Protein AF-A0A674AY59-F1 (afdb_monomer_lite)

pLDDT: mean 75.13, std 23.2, range [28.33, 98.38]

Structure (mmCIF, N/CA/C/O backbone):
data_AF-A0A674AY59-F1
#
_entry.id   AF-A0A674AY59-F1
#
loop_
_atom_site.group_PDB
_atom_site.id
_atom_site.type_symbol
_atom_site.label_atom_id
_atom_site.label_alt_id
_atom_site.label_comp_id
_atom_site.label_asym_id
_atom_site.label_entity_id
_atom_site.label_seq_id
_atom_site.pdbx_PDB_ins_code
_atom_site.Cartn_x
_atom_site.Cartn_y
_atom_site.Cartn_z
_atom_site.occupancy
_atom_site.B_iso_or_equiv
_atom_site.auth_seq_id
_atom_site.auth_comp_id
_atom_site.auth_asym_id
_atom_site.auth_atom_id
_atom_site.pdbx_PDB_model_num
ATOM 1 N N . MET A 1 1 ? 26.408 33.100 0.220 1.00 51.81 1 MET A N 1
ATOM 2 C CA . MET A 1 1 ? 25.220 32.974 -0.661 1.00 51.81 1 MET A CA 1
ATOM 3 C C . MET A 1 1 ? 24.887 34.239 -1.476 1.00 51.81 1 MET A C 1
ATOM 5 O O . MET A 1 1 ? 23.782 34.334 -1.981 1.00 51.81 1 MET A O 1
ATOM 9 N N . LYS A 1 2 ? 25.809 35.204 -1.663 1.00 46.22 2 LYS A N 1
ATOM 10 C CA . LYS A 1 2 ? 25.535 36.438 -2.441 1.00 46.22 2 LYS A CA 1
ATOM 11 C C . LYS A 1 2 ? 26.143 36.453 -3.857 1.00 46.22 2 LYS A C 1
ATOM 13 O O . LYS A 1 2 ? 25.777 37.305 -4.650 1.00 46.22 2 LYS A O 1
ATOM 18 N N . GLY A 1 3 ? 27.018 35.498 -4.193 1.00 50.03 3 GLY A N 1
ATOM 19 C CA . GLY A 1 3 ? 27.638 35.393 -5.527 1.00 50.03 3 GLY A CA 1
ATOM 20 C C . GLY A 1 3 ? 26.833 34.587 -6.555 1.00 50.03 3 GLY A C 1
ATOM 21 O O . GLY A 1 3 ? 26.949 34.830 -7.748 1.00 50.03 3 GLY A O 1
ATOM 22 N N . ALA A 1 4 ? 25.970 33.669 -6.109 1.00 55.03 4 ALA A N 1
ATOM 23 C CA . ALA A 1 4 ? 25.201 32.800 -7.008 1.00 55.03 4 ALA A CA 1
ATOM 24 C C . ALA A 1 4 ? 24.009 33.515 -7.673 1.00 55.03 4 ALA A C 1
ATOM 26 O O . ALA A 1 4 ? 23.603 33.157 -8.772 1.00 55.03 4 ALA A O 1
ATOM 27 N N . VAL A 1 5 ? 23.480 34.565 -7.035 1.00 57.16 5 VAL A N 1
ATOM 28 C CA . VAL A 1 5 ? 22.323 35.320 -7.545 1.00 57.16 5 VAL A CA 1
ATOM 29 C C . VAL A 1 5 ? 22.720 36.240 -8.709 1.00 57.16 5 VAL A C 1
ATOM 31 O O . VAL A 1 5 ? 21.940 36.418 -9.636 1.00 57.16 5 VAL A O 1
ATOM 34 N N . ALA A 1 6 ? 23.956 36.755 -8.729 1.00 56.41 6 ALA A N 1
ATOM 35 C CA . ALA A 1 6 ? 24.445 37.610 -9.815 1.00 56.41 6 ALA A CA 1
ATOM 36 C C . ALA A 1 6 ? 24.668 36.842 -11.135 1.00 56.41 6 ALA A C 1
ATOM 38 O O . ALA A 1 6 ? 24.436 37.387 -12.212 1.00 56.41 6 ALA A O 1
ATOM 39 N N . LEU A 1 7 ? 25.056 35.563 -11.058 1.00 55.91 7 LEU A N 1
ATOM 40 C CA . LEU A 1 7 ? 25.246 34.707 -12.237 1.00 55.91 7 LEU A CA 1
ATOM 41 C C . LEU A 1 7 ? 23.920 34.271 -12.877 1.00 55.91 7 LEU A C 1
ATOM 43 O O . LEU A 1 7 ? 23.856 34.116 -14.093 1.00 55.91 7 LEU A O 1
ATOM 47 N N . LEU A 1 8 ? 22.851 34.144 -12.087 1.00 57.22 8 LEU A N 1
ATOM 48 C CA . LEU A 1 8 ? 21.521 33.797 -12.599 1.00 57.22 8 LEU A CA 1
ATOM 49 C C . LEU A 1 8 ? 20.833 34.966 -13.324 1.00 57.22 8 LEU A C 1
ATOM 51 O O . LEU A 1 8 ? 20.065 34.734 -14.251 1.00 57.22 8 LEU A O 1
ATOM 55 N N . VAL A 1 9 ? 21.150 36.216 -12.966 1.00 58.28 9 VAL A N 1
ATOM 56 C CA . VAL A 1 9 ? 20.610 37.409 -13.646 1.00 58.28 9 VAL A CA 1
ATOM 57 C C . VAL A 1 9 ? 21.304 37.660 -14.992 1.00 58.28 9 VAL A C 1
ATOM 59 O O . VAL A 1 9 ? 20.650 38.061 -15.949 1.00 58.28 9 VAL A O 1
ATOM 62 N N . LEU A 1 10 ? 22.601 37.355 -15.114 1.00 56.47 10 LEU A N 1
ATOM 63 C CA . LEU A 1 10 ? 23.340 37.485 -16.380 1.00 56.47 10 LEU A CA 1
ATOM 64 C C . LEU A 1 10 ? 22.960 36.418 -17.418 1.00 56.47 10 LEU A C 1
ATOM 66 O O . LEU A 1 10 ? 22.971 36.706 -18.614 1.00 56.47 10 LEU A O 1
ATOM 70 N N . LEU A 1 11 ? 22.574 35.215 -16.980 1.00 52.75 11 LEU A N 1
ATOM 71 C CA . LEU A 1 11 ? 22.159 34.138 -17.886 1.00 52.75 11 LEU A CA 1
ATOM 72 C C . LEU A 1 11 ? 20.756 34.350 -18.479 1.00 52.75 11 LEU A C 1
ATOM 74 O O . LEU A 1 11 ? 20.465 33.824 -19.548 1.00 52.75 11 LEU A O 1
ATOM 78 N N . PHE A 1 12 ? 19.904 35.145 -17.825 1.00 48.25 12 PHE A N 1
ATOM 79 C CA . PHE A 1 12 ? 18.545 35.430 -18.299 1.00 48.25 12 PHE A CA 1
ATOM 80 C C . PHE A 1 12 ? 18.491 36.561 -19.347 1.00 48.25 12 PHE A C 1
ATOM 82 O O . PHE A 1 12 ? 17.515 36.675 -20.085 1.00 48.25 12 PHE A O 1
ATOM 89 N N . CYS A 1 13 ? 19.554 37.367 -19.469 1.00 52.78 13 CYS A N 1
ATOM 90 C CA . CYS A 1 13 ? 19.634 38.485 -20.419 1.00 52.78 13 CYS A CA 1
ATOM 91 C C . CYS A 1 13 ? 20.061 38.085 -21.845 1.00 52.78 13 CYS A C 1
ATOM 93 O O . CYS A 1 13 ? 19.970 38.910 -22.749 1.00 52.78 13 CYS A O 1
ATOM 95 N N . LEU A 1 14 ? 20.520 36.848 -22.072 1.00 51.62 14 LEU A N 1
ATOM 96 C CA . LEU A 1 14 ? 21.050 36.405 -23.375 1.00 51.62 14 LEU A CA 1
ATOM 97 C C . LEU A 1 14 ? 20.050 35.614 -24.236 1.00 51.62 14 LEU A C 1
ATOM 99 O O . LEU A 1 14 ? 20.351 35.309 -25.385 1.00 51.62 14 LEU A O 1
ATOM 103 N N . SER A 1 15 ? 18.860 35.298 -23.721 1.00 49.91 15 SER A N 1
ATOM 104 C CA . SER A 1 15 ? 17.893 34.404 -24.388 1.00 49.91 15 SER A CA 1
ATOM 105 C C . SER A 1 15 ? 16.572 35.067 -24.803 1.00 49.91 15 SER A C 1
ATOM 107 O O . SER A 1 15 ? 15.613 34.377 -25.140 1.00 49.91 15 SER A O 1
ATOM 109 N N . GLY A 1 16 ? 16.503 36.399 -24.824 1.00 47.31 16 GLY A N 1
ATOM 110 C CA . GLY A 1 16 ? 15.328 37.134 -25.292 1.00 47.31 16 GLY A CA 1
ATOM 111 C C . GLY A 1 16 ? 15.581 37.864 -26.606 1.00 47.31 16 GLY A C 1
ATOM 112 O O . GLY A 1 16 ? 16.135 38.952 -26.583 1.00 47.31 16 GLY A O 1
ATOM 113 N N . THR A 1 17 ? 15.166 37.287 -27.736 1.00 40.88 17 THR A N 1
ATOM 114 C CA . THR A 1 17 ? 14.515 37.994 -28.864 1.00 40.88 17 THR A CA 1
ATOM 115 C C . THR A 1 17 ? 14.072 36.974 -29.916 1.00 40.88 17 THR A C 1
ATOM 117 O O . THR A 1 17 ? 14.839 36.536 -30.765 1.00 40.88 17 THR A O 1
ATOM 120 N N . TRP A 1 18 ? 12.792 36.617 -29.871 1.00 37.22 18 TRP A N 1
ATOM 121 C CA . TRP A 1 18 ? 12.035 36.212 -31.052 1.00 37.22 18 TRP A CA 1
ATOM 122 C C . TRP A 1 18 ? 10.814 37.123 -31.107 1.00 37.22 18 TRP A C 1
ATOM 124 O O . TRP A 1 18 ? 9.964 37.054 -30.223 1.00 37.22 18 TRP A O 1
ATOM 134 N N . THR A 1 19 ? 10.727 37.972 -32.131 1.00 35.09 19 THR A N 1
ATOM 135 C CA . THR A 1 19 ? 9.465 38.599 -32.532 1.00 35.09 19 THR A CA 1
ATOM 136 C C . THR A 1 19 ? 9.339 38.611 -34.049 1.00 35.09 19 THR A C 1
ATOM 138 O O . THR A 1 19 ? 10.193 39.107 -34.778 1.00 35.09 19 THR A O 1
ATOM 141 N N . GLN A 1 20 ? 8.224 38.023 -34.450 1.00 38.66 20 GLN A N 1
ATOM 142 C CA . GLN A 1 20 ? 7.570 37.894 -35.741 1.00 38.66 20 GLN A CA 1
ATOM 143 C C . GLN A 1 20 ? 7.185 39.246 -36.372 1.00 38.66 20 GLN A C 1
ATOM 145 O O . GLN A 1 20 ? 6.778 40.162 -35.663 1.00 38.66 20 GLN A O 1
ATOM 150 N N . GLY A 1 21 ? 7.218 39.335 -37.706 1.00 31.17 21 GLY A N 1
ATOM 151 C CA . GLY A 1 21 ? 6.579 40.419 -38.463 1.00 31.17 21 GLY A CA 1
ATOM 152 C C . GLY A 1 21 ? 7.012 40.458 -39.929 1.00 31.17 21 GLY A C 1
ATOM 153 O O . GLY A 1 21 ? 8.121 40.879 -40.231 1.00 31.17 21 GLY A O 1
ATOM 154 N N . GLY A 1 22 ? 6.151 39.980 -40.833 1.00 34.19 22 GLY A N 1
ATOM 155 C CA . GLY A 1 22 ? 6.430 39.859 -42.265 1.00 34.19 22 GLY A CA 1
ATOM 156 C C . GLY A 1 22 ? 6.071 41.083 -43.117 1.00 34.19 22 GLY A C 1
ATOM 157 O O . GLY A 1 22 ? 5.224 41.891 -42.759 1.00 34.19 22 GLY A O 1
ATOM 158 N N . SER A 1 23 ? 6.715 41.165 -44.279 1.00 31.95 23 SER A N 1
ATOM 159 C CA . SER A 1 23 ? 6.250 41.672 -45.587 1.00 31.95 23 SER A CA 1
ATOM 160 C C . SER A 1 23 ? 7.432 41.395 -46.538 1.00 31.95 23 SER A C 1
ATOM 162 O O . SER A 1 23 ? 8.576 41.586 -46.149 1.00 31.95 23 SER A O 1
ATOM 164 N N . GLY A 1 24 ? 7.323 40.765 -47.704 1.00 37.00 24 GLY A N 1
ATOM 165 C CA . GLY A 1 24 ? 6.332 40.914 -48.755 1.00 37.00 24 GLY A CA 1
ATOM 166 C C . GLY A 1 24 ? 7.027 41.571 -49.952 1.00 37.00 24 GLY A C 1
ATOM 167 O O . GLY A 1 24 ? 6.901 42.774 -50.102 1.00 37.00 24 GLY A O 1
ATOM 168 N N . LEU A 1 25 ? 7.782 40.808 -50.756 1.00 32.06 25 LEU A N 1
ATOM 169 C CA . LEU A 1 25 ? 8.201 41.131 -52.138 1.00 32.06 25 LEU A CA 1
ATOM 170 C C . LEU A 1 25 ? 8.834 39.851 -52.732 1.00 32.06 25 LEU A C 1
ATOM 172 O O . LEU A 1 25 ? 9.864 39.399 -52.246 1.00 32.06 25 LEU A O 1
ATOM 176 N N . ARG A 1 26 ? 8.043 39.032 -53.435 1.00 35.16 26 ARG A N 1
ATOM 177 C CA . ARG A 1 26 ? 7.892 38.927 -54.904 1.00 35.16 26 ARG A CA 1
ATOM 178 C C . ARG A 1 26 ? 9.135 38.407 -55.643 1.00 35.16 26 ARG A C 1
ATOM 180 O O . ARG A 1 26 ? 10.161 39.070 -55.651 1.00 35.16 26 ARG A O 1
ATOM 187 N N . GLU A 1 27 ? 8.883 37.289 -56.343 1.00 34.06 27 GLU A N 1
ATOM 188 C CA . GLU A 1 27 ? 9.428 36.878 -57.654 1.00 34.06 27 GLU A CA 1
ATOM 189 C C . GLU A 1 27 ? 10.934 36.527 -57.707 1.00 34.06 27 GLU A C 1
ATOM 191 O O . GLU A 1 27 ? 11.786 37.331 -57.367 1.00 34.06 27 GLU A O 1
ATOM 196 N N . ASN A 1 28 ? 11.370 35.331 -58.123 1.00 37.44 28 ASN A N 1
ATOM 197 C CA . ASN A 1 28 ? 10.880 34.493 -59.221 1.00 37.44 28 ASN A CA 1
ATOM 198 C C . ASN A 1 28 ? 11.147 32.986 -59.018 1.00 37.44 28 ASN A C 1
ATOM 200 O O . ASN A 1 28 ? 12.069 32.593 -58.305 1.00 37.44 28 ASN A O 1
ATOM 204 N N . ASP A 1 29 ? 10.290 32.223 -59.704 1.00 31.69 29 ASP A N 1
ATOM 205 C CA . ASP A 1 29 ? 10.274 30.813 -60.128 1.00 31.69 29 ASP A CA 1
ATOM 206 C C . ASP A 1 29 ? 11.523 29.939 -59.877 1.00 31.69 29 ASP A C 1
ATOM 208 O O . ASP A 1 29 ? 12.653 30.338 -60.143 1.00 31.69 29 ASP A O 1
ATOM 212 N N . ILE A 1 30 ? 11.407 28.739 -59.285 1.00 37.91 30 ILE A N 1
ATOM 213 C CA . ILE A 1 30 ? 10.746 27.503 -59.780 1.00 37.91 30 ILE A CA 1
ATOM 214 C C . ILE A 1 30 ? 11.397 27.006 -61.086 1.00 37.91 30 ILE A C 1
ATOM 216 O O . ILE A 1 30 ? 11.508 27.759 -62.037 1.00 37.91 30 ILE A O 1
ATOM 220 N N . THR A 1 31 ? 11.798 25.756 -61.311 1.00 33.31 31 THR A N 1
ATOM 221 C CA . THR A 1 31 ? 11.885 24.472 -60.588 1.00 33.31 31 THR A CA 1
ATOM 222 C C . THR A 1 31 ? 12.588 23.527 -61.592 1.00 33.31 31 THR A C 1
ATOM 224 O O . THR A 1 31 ? 12.540 23.800 -62.785 1.00 33.31 31 THR A O 1
ATOM 227 N N . GLN A 1 32 ? 13.285 22.489 -61.096 1.00 35.56 32 GLN A N 1
ATOM 228 C CA . GLN A 1 32 ? 13.377 21.097 -61.621 1.00 35.56 32 GLN A CA 1
ATOM 229 C C . GLN A 1 32 ? 13.316 20.849 -63.152 1.00 35.56 32 GLN A C 1
ATOM 231 O O . GLN A 1 32 ? 12.512 21.412 -63.868 1.00 35.56 32 GLN A O 1
ATOM 236 N N . GLN A 1 33 ? 13.977 19.877 -63.776 1.00 30.14 33 GLN A N 1
ATOM 237 C CA . GLN A 1 33 ? 14.526 18.588 -63.361 1.00 30.14 33 GLN A CA 1
ATOM 238 C C . GLN A 1 33 ? 14.823 17.838 -64.665 1.00 30.14 33 GLN A C 1
ATOM 240 O O . GLN A 1 33 ? 14.026 17.897 -65.589 1.00 30.14 33 GLN A O 1
ATOM 245 N N . GLY A 1 34 ? 15.914 17.072 -64.673 1.00 31.91 34 GLY A N 1
ATOM 246 C CA . GLY A 1 34 ? 15.933 15.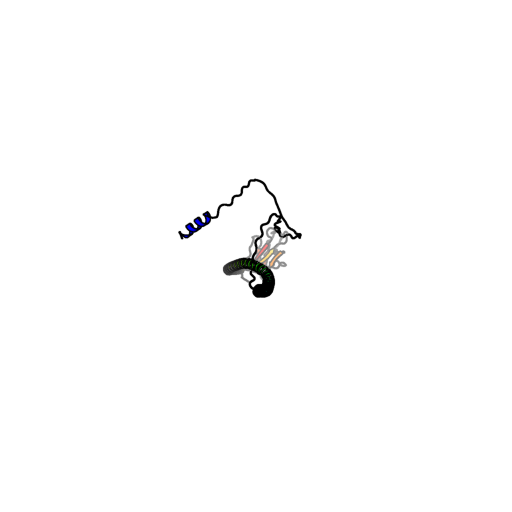702 -65.191 1.00 31.91 34 GLY A CA 1
ATOM 247 C C . GLY A 1 34 ? 15.884 15.423 -66.704 1.00 31.91 34 GLY A C 1
ATOM 248 O O . GLY A 1 34 ? 15.016 15.887 -67.424 1.00 31.91 34 GLY A O 1
ATOM 249 N N . HIS A 1 35 ? 16.725 14.442 -67.065 1.00 30.39 35 HIS A N 1
ATOM 250 C CA . HIS A 1 35 ? 16.609 13.490 -68.186 1.00 30.39 35 HIS A CA 1
ATOM 251 C C . HIS A 1 35 ? 16.965 14.039 -69.581 1.00 30.39 35 HIS A C 1
ATOM 253 O O . HIS A 1 35 ? 16.300 14.910 -70.110 1.00 30.39 35 HIS A O 1
ATOM 259 N N . SER A 1 36 ? 18.093 13.635 -70.182 1.00 38.78 36 SER A N 1
ATOM 260 C CA . SER A 1 36 ? 18.459 12.307 -70.738 1.00 38.78 36 SER A CA 1
ATOM 261 C C . SER A 1 36 ? 18.371 12.332 -72.268 1.00 38.78 36 SER A C 1
ATOM 263 O O . SER A 1 36 ? 17.509 13.002 -72.821 1.00 38.78 36 SER A O 1
ATOM 265 N N . THR A 1 37 ? 19.213 11.509 -72.908 1.00 32.44 37 THR A N 1
ATOM 266 C CA . THR A 1 37 ? 19.468 11.324 -74.355 1.00 32.44 37 THR A CA 1
ATOM 267 C C . THR A 1 37 ? 20.378 12.402 -74.956 1.00 32.44 37 THR A C 1
ATOM 269 O O . THR A 1 37 ? 20.165 13.581 -74.744 1.00 32.44 37 THR A O 1
ATOM 272 N N . GLY A 1 38 ? 21.463 12.115 -75.671 1.00 30.30 38 GLY A N 1
ATOM 273 C CA . GLY A 1 38 ? 21.999 10.880 -76.231 1.00 30.30 38 GLY A CA 1
ATOM 274 C C . GLY A 1 38 ? 22.578 11.230 -77.605 1.00 30.30 38 GLY A C 1
ATOM 275 O O . GLY A 1 38 ? 21.841 11.791 -78.403 1.00 30.30 38 GLY A O 1
ATOM 276 N N . ARG A 1 39 ? 23.849 10.861 -77.867 1.00 32.88 39 ARG A N 1
ATOM 277 C CA . ARG A 1 39 ? 24.600 11.054 -79.141 1.00 32.88 39 ARG A CA 1
ATOM 278 C C . ARG A 1 39 ? 24.775 12.541 -79.527 1.00 32.88 39 ARG A C 1
ATOM 280 O O . ARG A 1 39 ? 23.980 13.379 -79.158 1.00 32.88 39 ARG A O 1
ATOM 287 N N . GLU A 1 40 ? 25.833 13.012 -80.171 1.00 30.39 40 GLU A N 1
ATOM 288 C CA . GLU A 1 40 ? 26.726 12.467 -81.188 1.00 30.39 40 GLU A CA 1
ATOM 289 C C . GLU A 1 40 ? 27.981 13.372 -81.182 1.00 30.39 40 GLU A C 1
ATOM 291 O O . GLU A 1 40 ? 27.873 14.588 -81.082 1.00 30.39 40 GLU A O 1
ATOM 296 N N . SER A 1 41 ? 29.181 12.799 -81.100 1.00 34.19 41 SER A N 1
ATOM 297 C CA . SER A 1 41 ? 30.269 12.941 -82.079 1.00 34.19 41 SER A CA 1
ATOM 298 C C . SER A 1 41 ? 30.316 14.268 -82.854 1.00 34.19 41 SER A C 1
ATOM 300 O O . SER A 1 41 ? 29.488 14.473 -83.728 1.00 34.19 41 SER A O 1
ATOM 302 N N . THR A 1 42 ? 31.356 15.079 -82.626 1.00 32.56 42 THR A N 1
ATOM 303 C CA . THR A 1 42 ? 32.320 15.493 -83.670 1.00 32.56 42 THR A CA 1
ATOM 304 C C . THR A 1 42 ? 33.420 16.352 -83.048 1.00 32.56 42 THR A C 1
ATOM 306 O O . THR A 1 42 ? 33.174 17.446 -82.546 1.00 32.56 42 THR A O 1
ATOM 309 N N . VAL A 1 43 ? 34.642 15.822 -83.079 1.00 34.31 43 VAL A N 1
ATOM 310 C CA . VAL A 1 43 ? 35.895 16.531 -82.806 1.00 34.31 43 VAL A CA 1
ATOM 311 C C . VAL A 1 43 ? 36.193 17.419 -84.013 1.00 34.31 43 VAL A C 1
ATOM 313 O O . VAL A 1 43 ? 36.206 16.933 -85.141 1.00 34.31 43 VAL A O 1
ATOM 316 N N . SER A 1 44 ? 36.413 18.712 -83.783 1.00 37.50 44 SER A N 1
ATOM 317 C CA . SER A 1 44 ? 36.751 19.674 -84.832 1.00 37.50 44 SER A CA 1
ATOM 318 C C . SER A 1 44 ? 38.169 19.443 -85.356 1.00 37.50 44 SER A C 1
ATOM 320 O O . SER A 1 44 ? 39.160 19.758 -84.698 1.00 37.50 44 SER A O 1
ATOM 322 N N . GLU A 1 45 ? 38.234 18.899 -86.564 1.00 35.59 45 GLU A N 1
ATOM 323 C CA . GLU A 1 45 ? 39.403 18.784 -87.429 1.00 35.59 45 GLU A CA 1
ATOM 324 C C . GLU A 1 45 ? 39.685 20.150 -88.085 1.00 35.59 45 GLU A C 1
ATOM 326 O O . GLU A 1 45 ? 38.863 20.684 -88.828 1.00 35.59 45 GLU A O 1
ATOM 331 N N . VAL A 1 46 ? 40.842 20.756 -87.792 1.00 34.81 46 VAL A N 1
ATOM 332 C CA . VAL A 1 46 ? 41.323 21.952 -88.506 1.00 34.81 46 VAL A CA 1
ATOM 333 C C . VAL A 1 46 ? 42.097 21.485 -89.737 1.00 34.81 46 VAL A C 1
ATOM 335 O O . VAL A 1 46 ? 43.312 21.292 -89.700 1.00 34.81 46 VAL A O 1
ATOM 338 N N . GLN A 1 47 ? 41.367 21.304 -90.836 1.00 34.03 47 GLN A N 1
ATOM 339 C CA . GLN A 1 47 ? 41.911 21.096 -92.174 1.00 34.03 47 GLN A CA 1
ATOM 340 C C . GLN A 1 47 ? 42.324 22.457 -92.759 1.00 34.03 47 GLN A C 1
ATOM 342 O O . GLN A 1 47 ? 41.493 23.334 -92.993 1.00 34.03 47 GLN A O 1
ATOM 347 N N . ARG A 1 48 ? 43.627 22.654 -92.980 1.00 34.06 48 ARG A N 1
ATOM 348 C CA . ARG A 1 48 ? 44.196 23.845 -93.629 1.00 34.06 48 ARG A CA 1
ATOM 349 C C . ARG A 1 48 ? 44.381 23.538 -95.117 1.00 34.06 48 ARG A C 1
ATOM 351 O O . ARG A 1 48 ? 45.233 22.730 -95.476 1.00 34.06 48 ARG A O 1
ATOM 358 N N . GLU A 1 49 ? 43.584 24.167 -95.974 1.00 34.62 49 GLU A N 1
ATOM 359 C CA . GLU A 1 49 ? 43.662 24.008 -97.429 1.00 34.62 49 GLU A CA 1
ATOM 360 C C . GLU A 1 49 ? 44.748 24.920 -98.033 1.00 34.62 49 GLU A C 1
ATOM 362 O O . GLU A 1 49 ? 44.840 26.112 -97.732 1.00 34.62 49 GLU A O 1
ATOM 367 N N . ARG A 1 50 ? 45.602 24.320 -98.870 1.00 35.47 50 ARG A N 1
ATOM 368 C CA . ARG A 1 50 ? 46.638 24.948 -99.705 1.00 35.47 50 ARG A CA 1
ATOM 369 C C . ARG A 1 50 ? 46.148 25.032 -101.155 1.00 35.47 50 ARG A C 1
ATOM 371 O O . ARG A 1 50 ? 45.723 24.020 -101.701 1.00 35.47 50 ARG A O 1
ATOM 378 N N . ARG A 1 51 ? 46.437 26.148 -101.828 1.00 31.06 51 ARG A N 1
ATOM 379 C CA . ARG A 1 51 ? 46.914 26.231 -103.232 1.00 31.06 51 ARG A CA 1
ATOM 380 C C . ARG A 1 51 ? 47.470 27.648 -103.420 1.00 31.06 51 ARG A C 1
ATOM 382 O O . ARG A 1 51 ? 46.788 28.593 -103.057 1.00 31.06 51 ARG A O 1
ATOM 389 N N . GLY A 1 52 ? 48.745 27.865 -103.753 1.00 33.56 52 GLY A N 1
ATOM 390 C CA . GLY A 1 52 ? 49.492 27.423 -104.945 1.00 33.56 52 GLY A CA 1
ATOM 391 C C . GLY A 1 52 ? 49.568 28.653 -105.859 1.00 33.56 52 GLY A C 1
ATOM 392 O O . GLY A 1 52 ? 48.511 29.159 -106.204 1.00 33.56 52 GLY A O 1
ATOM 393 N N . THR A 1 53 ? 50.711 29.320 -106.032 1.00 28.33 53 THR A N 1
ATOM 394 C CA . THR A 1 53 ? 51.794 29.121 -107.035 1.00 28.33 53 THR A CA 1
ATOM 395 C C . THR A 1 53 ? 52.972 30.050 -106.626 1.00 28.33 53 THR A C 1
ATOM 397 O O . THR A 1 53 ? 52.765 30.947 -105.821 1.00 28.33 53 THR A O 1
ATOM 400 N N . GLU A 1 54 ? 54.238 29.952 -107.035 1.00 30.89 54 GLU A N 1
ATOM 401 C CA . GLU A 1 54 ? 54.911 29.344 -108.183 1.00 30.89 54 GLU A CA 1
ATOM 402 C C . GLU A 1 54 ? 56.419 29.192 -107.875 1.00 30.89 54 GLU A C 1
ATOM 404 O O . GLU A 1 54 ? 56.927 29.686 -106.870 1.00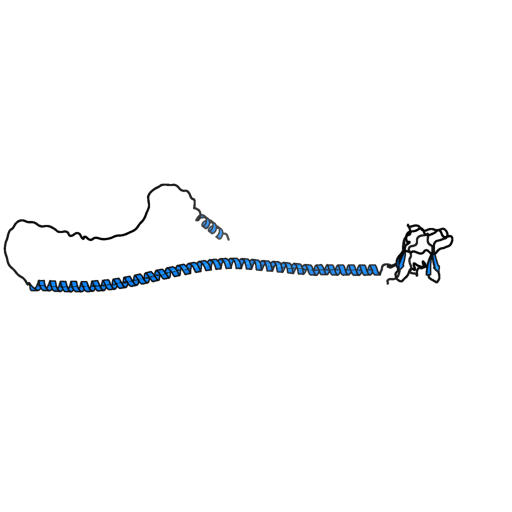 30.89 54 GLU A O 1
ATOM 409 N N . ALA A 1 55 ? 57.101 28.457 -108.746 1.00 32.53 55 ALA A N 1
ATOM 410 C CA . ALA A 1 55 ? 58.419 27.850 -108.611 1.00 32.53 55 ALA A CA 1
ATOM 411 C C . ALA A 1 55 ? 59.621 28.792 -108.399 1.00 32.53 55 ALA A C 1
ATOM 413 O O . ALA A 1 55 ? 59.656 29.909 -108.900 1.00 32.53 55 ALA A O 1
ATOM 414 N N . THR A 1 56 ? 60.695 28.241 -107.818 1.00 33.34 56 THR A N 1
ATOM 415 C CA . THR A 1 56 ? 62.034 28.222 -108.441 1.00 33.34 56 THR A CA 1
ATOM 416 C C . THR A 1 56 ? 62.830 27.041 -107.874 1.00 33.34 56 THR A C 1
ATOM 418 O O . THR A 1 56 ? 62.947 26.861 -106.665 1.00 33.34 56 THR A O 1
ATOM 421 N N . VAL A 1 57 ? 63.307 26.205 -108.793 1.00 41.66 57 VAL A N 1
ATOM 422 C CA . VAL A 1 57 ? 64.153 25.020 -108.615 1.00 41.66 57 VAL A CA 1
ATOM 423 C C . VAL A 1 57 ? 65.606 25.443 -108.420 1.00 41.66 57 VAL A C 1
ATOM 425 O O . VAL A 1 57 ? 66.078 26.233 -109.227 1.00 41.66 57 VAL A O 1
ATOM 428 N N . THR A 1 58 ? 66.320 24.819 -107.476 1.00 37.16 58 THR A N 1
ATOM 429 C CA . THR A 1 58 ? 67.731 24.406 -107.635 1.00 37.16 58 THR A CA 1
ATOM 430 C C . THR A 1 58 ? 68.063 23.256 -106.672 1.00 37.16 58 THR A C 1
ATOM 432 O O . THR A 1 58 ? 68.056 23.438 -105.459 1.00 37.16 58 THR A O 1
ATOM 435 N N . THR A 1 59 ? 68.270 22.076 -107.260 1.00 34.66 59 THR A N 1
ATOM 436 C CA . THR A 1 59 ? 69.395 21.132 -107.085 1.00 34.66 59 THR A CA 1
ATOM 437 C C . THR A 1 59 ? 70.172 21.151 -105.757 1.00 34.66 59 THR A C 1
ATOM 439 O O . THR A 1 59 ? 70.767 22.171 -105.433 1.00 34.66 59 THR A O 1
ATOM 442 N N . ASP A 1 60 ? 70.264 20.015 -105.047 1.00 35.03 60 ASP A N 1
ATOM 443 C CA . ASP A 1 60 ? 71.471 19.153 -105.021 1.00 35.03 60 ASP A CA 1
ATOM 444 C C . ASP A 1 60 ? 71.327 17.973 -104.027 1.00 35.03 60 ASP A C 1
ATOM 446 O O . ASP A 1 60 ? 70.661 18.072 -102.996 1.00 35.03 60 ASP A O 1
ATOM 450 N N . GLU A 1 61 ? 71.928 16.836 -104.372 1.00 42.94 61 GLU A N 1
ATOM 451 C CA . GLU A 1 61 ? 71.874 15.544 -103.679 1.00 42.94 61 GLU A CA 1
ATOM 452 C C . GLU A 1 61 ? 72.670 15.515 -102.357 1.00 42.94 61 GLU A C 1
ATOM 454 O O . GLU A 1 61 ? 73.793 16.016 -102.280 1.00 42.94 61 GLU A O 1
ATOM 459 N N . ARG A 1 62 ? 72.146 14.806 -101.339 1.00 40.84 62 ARG A N 1
ATOM 460 C CA . ARG A 1 62 ? 72.940 13.983 -100.396 1.00 40.84 62 ARG A CA 1
ATOM 461 C C . ARG A 1 62 ? 72.037 13.128 -99.496 1.00 40.84 62 ARG A C 1
ATOM 463 O O . ARG A 1 62 ? 71.307 13.649 -98.661 1.00 40.84 62 ARG A O 1
ATOM 470 N N . THR A 1 63 ? 72.134 11.809 -99.633 1.00 47.03 63 THR A N 1
ATOM 471 C CA . THR A 1 63 ? 71.575 10.789 -98.729 1.00 47.03 63 THR A CA 1
ATOM 472 C C . THR A 1 63 ? 72.473 10.549 -97.508 1.00 47.03 63 THR A C 1
ATOM 474 O O . THR A 1 63 ? 73.646 10.210 -97.692 1.00 47.03 63 THR A O 1
ATOM 477 N N . PRO A 1 64 ? 71.910 10.588 -96.286 1.00 45.88 64 PRO A N 1
ATOM 478 C CA . PRO A 1 64 ? 72.333 9.754 -95.164 1.00 45.88 64 PRO A CA 1
ATOM 479 C C . PRO A 1 64 ? 71.202 8.787 -94.734 1.00 45.88 64 PRO A C 1
ATOM 481 O O . PRO A 1 64 ? 70.103 9.208 -94.390 1.00 45.88 64 PRO A O 1
ATOM 484 N N . THR A 1 65 ? 71.509 7.487 -94.810 1.00 56.66 65 THR A N 1
ATOM 485 C CA . THR A 1 65 ? 70.947 6.340 -94.056 1.00 56.66 65 THR A CA 1
ATOM 486 C C . THR A 1 65 ? 69.420 6.118 -93.958 1.00 56.66 65 THR A C 1
ATOM 488 O O . THR A 1 65 ? 68.768 6.418 -92.965 1.00 56.66 65 THR A O 1
ATOM 491 N N . GLU A 1 66 ? 68.881 5.353 -94.916 1.00 54.84 66 GLU A N 1
ATOM 492 C CA . GLU A 1 66 ? 67.569 4.662 -94.866 1.00 54.84 66 GLU A CA 1
ATOM 493 C C . GLU A 1 66 ? 67.420 3.692 -93.662 1.00 54.84 66 GLU A C 1
ATOM 495 O O . GLU A 1 66 ? 66.312 3.390 -93.220 1.00 54.84 66 GLU A O 1
ATOM 500 N N . HIS A 1 67 ? 68.543 3.238 -93.090 1.00 59.91 67 HIS A N 1
ATOM 501 C CA . HIS A 1 67 ? 68.605 2.314 -91.951 1.00 59.91 67 HIS A CA 1
ATOM 502 C C . HIS A 1 67 ? 68.224 2.958 -90.598 1.00 59.91 67 HIS A C 1
ATOM 504 O O . HIS A 1 67 ? 67.662 2.282 -89.733 1.00 59.91 67 HIS A O 1
ATOM 510 N N . ASP A 1 68 ? 68.474 4.257 -90.410 1.00 65.25 68 ASP A N 1
ATOM 511 C CA . ASP A 1 68 ? 68.270 4.921 -89.112 1.00 65.25 68 ASP A CA 1
ATOM 512 C C . ASP A 1 68 ? 66.783 5.256 -88.879 1.00 65.25 68 ASP A C 1
ATOM 514 O O . ASP A 1 68 ? 66.234 4.966 -87.818 1.00 65.25 68 ASP A O 1
ATOM 518 N N . LEU A 1 69 ? 66.066 5.702 -89.918 1.00 76.00 69 LEU A N 1
ATOM 519 C CA . LEU A 1 69 ? 64.627 6.006 -89.841 1.00 76.00 69 LEU A CA 1
ATOM 520 C C . LEU A 1 69 ? 63.749 4.765 -89.595 1.00 76.00 69 LEU A C 1
ATOM 522 O O . LEU A 1 69 ? 62.735 4.840 -88.898 1.00 76.00 69 LEU A O 1
ATOM 526 N N . LEU A 1 70 ? 64.114 3.611 -90.167 1.00 77.56 70 LEU A N 1
ATOM 527 C CA . LEU A 1 70 ? 63.371 2.360 -89.965 1.00 77.56 70 LEU A CA 1
ATOM 528 C C . LEU A 1 70 ? 63.528 1.833 -88.528 1.00 77.56 70 LEU A C 1
ATOM 530 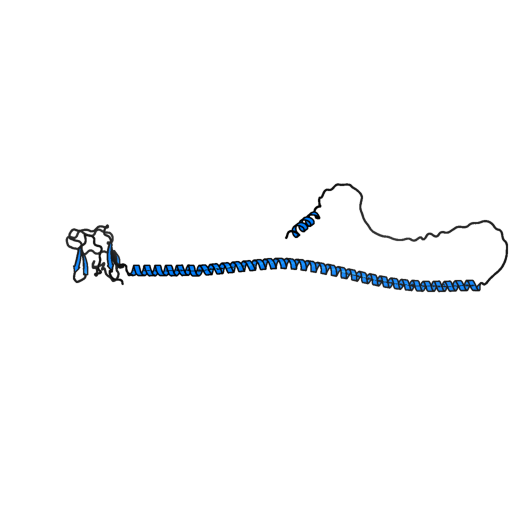O O . LEU A 1 70 ? 62.599 1.225 -87.986 1.00 77.56 70 LEU A O 1
ATOM 534 N N . THR A 1 71 ? 64.687 2.086 -87.916 1.00 84.00 71 THR A N 1
ATOM 535 C CA . THR A 1 71 ? 64.997 1.709 -86.533 1.00 84.00 71 THR A CA 1
ATOM 536 C C . THR A 1 71 ? 64.178 2.552 -85.551 1.00 84.00 71 THR A C 1
ATOM 538 O O . THR A 1 71 ? 63.461 1.982 -84.726 1.00 84.00 71 THR A O 1
ATOM 541 N N . ASP A 1 72 ? 64.133 3.874 -85.736 1.00 85.06 72 ASP A N 1
ATOM 542 C CA . ASP A 1 72 ? 63.348 4.793 -84.896 1.00 85.06 72 ASP A CA 1
ATOM 543 C C . ASP A 1 72 ? 61.840 4.479 -84.914 1.00 85.06 72 ASP A C 1
ATOM 545 O O . ASP A 1 72 ? 61.168 4.467 -83.881 1.00 85.06 72 ASP A O 1
ATOM 549 N N . VAL A 1 73 ? 61.278 4.160 -86.087 1.00 87.38 73 VAL A N 1
ATOM 550 C CA . VAL A 1 73 ? 59.855 3.788 -86.222 1.00 87.38 73 VAL A CA 1
ATOM 551 C C . VAL A 1 73 ? 59.544 2.466 -85.513 1.00 87.38 73 VAL A C 1
ATOM 553 O O . VAL A 1 73 ? 58.426 2.260 -85.025 1.00 87.38 73 VAL A O 1
ATOM 556 N N . LYS A 1 74 ? 60.512 1.549 -85.447 1.00 87.81 74 LYS A N 1
ATOM 557 C CA . LYS A 1 74 ? 60.367 0.284 -84.725 1.00 87.81 74 LYS A CA 1
ATOM 558 C C . LYS A 1 74 ? 60.426 0.502 -83.212 1.00 87.81 74 LYS A C 1
ATOM 560 O O . LYS A 1 74 ? 59.572 -0.029 -82.508 1.00 87.81 74 LYS A O 1
ATOM 565 N N . GLU A 1 75 ? 61.339 1.338 -82.726 1.00 88.50 75 GLU A N 1
ATOM 566 C CA . GLU A 1 75 ? 61.415 1.710 -81.306 1.00 88.50 75 GLU A CA 1
ATOM 567 C C . GLU A 1 75 ? 60.172 2.477 -80.838 1.00 88.50 75 GLU A C 1
ATOM 569 O O . GLU A 1 75 ? 59.610 2.174 -79.784 1.00 88.50 75 GLU A O 1
ATOM 574 N N . LEU A 1 76 ? 59.669 3.414 -81.650 1.00 91.44 76 LEU A N 1
ATOM 575 C CA . LEU A 1 76 ? 58.404 4.106 -81.392 1.00 91.44 76 LEU A CA 1
ATOM 576 C C . LEU A 1 76 ? 57.230 3.130 -81.314 1.00 91.44 76 LEU A C 1
ATOM 578 O O . LEU A 1 76 ? 56.388 3.254 -80.427 1.00 91.44 76 LEU A O 1
ATOM 582 N N . ARG A 1 77 ? 57.177 2.133 -82.202 1.00 93.25 77 ARG A N 1
ATOM 583 C CA . ARG A 1 77 ? 56.146 1.088 -82.170 1.00 93.25 77 ARG A CA 1
ATOM 584 C C . ARG A 1 77 ? 56.215 0.263 -80.889 1.00 93.25 77 ARG A C 1
ATOM 586 O O . ARG A 1 77 ? 55.171 0.029 -80.285 1.00 93.25 77 ARG A O 1
ATOM 593 N N . ASP A 1 78 ? 57.408 -0.137 -80.461 1.00 93.75 78 ASP A N 1
ATOM 594 C CA . ASP A 1 78 ? 57.601 -0.898 -79.223 1.00 93.75 78 ASP A CA 1
ATOM 595 C C . ASP A 1 78 ? 57.246 -0.061 -77.985 1.00 93.75 78 ASP A C 1
ATOM 597 O O . ASP A 1 78 ? 56.601 -0.562 -77.061 1.00 93.75 78 ASP A O 1
ATOM 601 N N . MET A 1 79 ? 57.575 1.235 -77.975 1.00 94.94 79 MET A N 1
ATOM 602 C CA . MET A 1 79 ? 57.148 2.159 -76.919 1.00 94.94 79 MET A CA 1
ATOM 603 C C . MET A 1 79 ? 55.631 2.354 -76.896 1.00 94.94 79 MET A C 1
ATOM 605 O O . MET A 1 79 ? 55.036 2.310 -75.821 1.00 94.94 79 MET A O 1
ATOM 609 N N . VAL A 1 80 ? 54.990 2.525 -78.056 1.00 95.31 80 VAL A N 1
ATOM 610 C CA . VAL A 1 80 ? 53.524 2.615 -78.169 1.00 95.31 80 VAL A CA 1
ATOM 611 C C . VAL A 1 80 ? 52.873 1.315 -77.704 1.00 95.31 80 VAL A C 1
ATOM 613 O O . VAL A 1 80 ? 51.888 1.359 -76.969 1.00 95.31 80 VAL A O 1
ATOM 616 N N . TYR A 1 81 ? 53.443 0.160 -78.054 1.00 94.44 81 TYR A N 1
ATOM 617 C CA . TYR A 1 81 ? 52.977 -1.138 -77.575 1.00 94.44 81 TYR A CA 1
ATOM 618 C C . TYR A 1 81 ? 53.100 -1.243 -76.050 1.00 94.44 81 TYR A C 1
ATOM 620 O O . TYR A 1 81 ? 52.126 -1.570 -75.372 1.00 94.44 81 TYR A O 1
ATOM 628 N N . LYS A 1 82 ? 54.258 -0.880 -75.483 1.00 95.50 82 LYS A N 1
ATOM 629 C CA . LYS A 1 82 ? 54.486 -0.877 -74.031 1.00 95.50 82 LYS A CA 1
ATOM 630 C C . LYS A 1 82 ? 53.540 0.086 -73.309 1.00 95.50 82 LYS A C 1
ATOM 632 O O . LYS A 1 82 ? 52.948 -0.287 -72.298 1.00 95.50 82 LYS A O 1
ATOM 637 N N . LEU A 1 83 ? 53.336 1.289 -73.842 1.00 96.50 83 LEU A N 1
ATOM 638 C CA . LEU A 1 83 ? 52.368 2.249 -73.312 1.00 96.50 83 LEU A CA 1
ATOM 639 C C . LEU A 1 83 ? 50.946 1.680 -73.363 1.00 96.50 83 LEU A C 1
ATOM 641 O O . LEU A 1 83 ? 50.236 1.751 -72.365 1.00 96.50 83 LEU A O 1
ATOM 645 N N . GLY A 1 84 ? 50.565 1.036 -74.469 1.00 95.94 84 GLY A N 1
ATOM 646 C CA . GLY A 1 84 ? 49.290 0.336 -74.610 1.00 95.94 84 GLY A CA 1
ATOM 647 C C . GLY A 1 84 ? 49.091 -0.743 -73.543 1.00 95.94 84 GLY A C 1
ATOM 648 O O . GLY A 1 84 ? 48.045 -0.773 -72.896 1.00 95.94 84 GLY A O 1
ATOM 649 N N . THR A 1 85 ? 50.109 -1.573 -73.284 1.00 95.94 85 THR A N 1
ATOM 650 C CA . THR A 1 85 ? 50.044 -2.588 -72.215 1.00 95.94 85 THR A CA 1
ATOM 651 C C . THR A 1 85 ? 49.888 -1.966 -70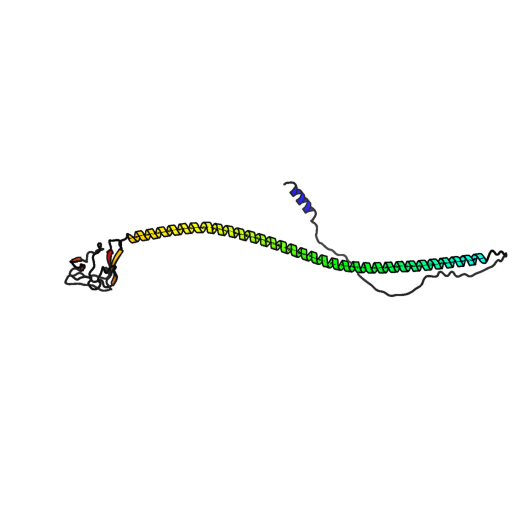.825 1.00 95.94 85 THR A C 1
ATOM 653 O O . THR A 1 85 ? 49.043 -2.417 -70.053 1.00 95.94 85 THR A O 1
ATOM 656 N N . MET A 1 86 ? 50.621 -0.887 -70.522 1.00 96.12 86 MET A N 1
ATOM 657 C CA . MET A 1 86 ? 50.504 -0.180 -69.241 1.00 96.12 86 MET A CA 1
ATOM 658 C C . MET A 1 86 ? 49.131 0.475 -69.065 1.00 96.12 86 MET A C 1
ATOM 660 O O . MET A 1 86 ? 48.560 0.403 -67.981 1.00 96.12 86 MET A O 1
ATOM 664 N N . VAL A 1 87 ? 48.571 1.077 -70.118 1.00 96.50 87 VAL A N 1
ATOM 665 C CA . VAL A 1 87 ? 47.231 1.686 -70.082 1.00 96.50 87 VAL A CA 1
ATOM 666 C C . VAL A 1 87 ? 46.159 0.630 -69.804 1.00 96.50 87 VAL A C 1
ATOM 668 O O . VAL A 1 87 ? 45.248 0.876 -69.014 1.00 96.50 87 VAL A O 1
ATOM 671 N N . VAL A 1 88 ? 46.272 -0.562 -70.399 1.00 96.19 88 VAL A N 1
ATOM 672 C CA . VAL A 1 88 ? 45.356 -1.677 -70.111 1.00 96.19 88 VAL A CA 1
ATOM 673 C C . VAL A 1 88 ? 45.491 -2.137 -68.655 1.00 96.19 88 VAL A C 1
ATOM 675 O O . VAL A 1 88 ? 44.477 -2.289 -67.978 1.00 96.19 88 VAL A O 1
ATOM 678 N N . GLU A 1 89 ? 46.715 -2.292 -68.140 1.00 96.31 89 GLU A N 1
ATOM 679 C CA . GLU A 1 89 ? 46.944 -2.678 -66.739 1.00 96.31 89 GLU A CA 1
ATOM 680 C C . GLU A 1 89 ? 46.399 -1.629 -65.753 1.00 96.31 89 GLU A C 1
ATOM 682 O O . GLU A 1 89 ? 45.764 -1.971 -64.753 1.00 96.31 89 GLU A O 1
ATOM 687 N N . GLN A 1 90 ? 46.601 -0.340 -66.039 1.00 96.50 90 GLN A N 1
ATOM 688 C CA . GLN A 1 90 ? 46.047 0.755 -65.241 1.00 96.50 90 GLN A CA 1
ATOM 689 C C . GLN A 1 90 ? 44.520 0.754 -65.260 1.00 96.50 90 GLN A C 1
ATOM 691 O O . GLN A 1 90 ? 43.902 0.931 -64.211 1.00 96.50 90 GLN A O 1
ATOM 696 N N . ARG A 1 91 ? 43.906 0.516 -66.424 1.00 96.56 91 ARG A N 1
ATOM 697 C CA . ARG A 1 91 ? 42.449 0.422 -66.555 1.00 96.56 91 ARG A CA 1
ATOM 698 C C . ARG A 1 91 ? 41.883 -0.737 -65.739 1.00 96.56 91 ARG A C 1
ATOM 700 O O . ARG A 1 91 ? 40.835 -0.579 -65.122 1.00 96.56 91 ARG A O 1
ATOM 707 N N . GLU A 1 92 ? 42.580 -1.869 -65.693 1.00 97.12 92 GLU A N 1
ATOM 708 C CA . GLU A 1 92 ? 42.156 -3.013 -64.885 1.00 97.12 92 GLU A CA 1
ATOM 709 C C . GLU A 1 92 ? 42.284 -2.732 -63.381 1.00 97.12 92 GLU A C 1
ATOM 711 O O . GLU A 1 92 ? 41.364 -3.017 -62.614 1.00 97.12 92 GLU A O 1
ATOM 716 N N . LYS A 1 93 ? 43.377 -2.088 -62.947 1.00 97.31 93 LYS A N 1
ATOM 717 C CA . LYS A 1 93 ? 43.515 -1.618 -61.557 1.00 97.31 93 LYS A CA 1
ATOM 718 C C . LYS A 1 93 ? 42.404 -0.636 -61.187 1.00 97.31 93 LYS A C 1
ATOM 720 O O . LYS A 1 93 ? 41.825 -0.779 -60.113 1.00 97.31 93 LYS A O 1
ATOM 725 N N . LEU A 1 94 ? 42.082 0.306 -62.077 1.00 97.12 94 LEU A N 1
ATOM 726 C CA . LEU A 1 94 ? 41.001 1.269 -61.871 1.00 97.12 94 LEU A CA 1
ATOM 727 C C . LEU A 1 94 ? 39.652 0.554 -61.719 1.00 97.12 94 LEU A C 1
ATOM 729 O O . LEU A 1 94 ? 38.959 0.771 -60.728 1.00 97.12 94 LEU A O 1
ATOM 733 N N . ARG A 1 95 ? 39.337 -0.385 -62.619 1.00 97.25 95 ARG A N 1
ATOM 734 C CA . ARG A 1 95 ? 38.113 -1.194 -62.554 1.00 97.25 95 ARG A CA 1
ATOM 735 C C . ARG A 1 95 ? 38.008 -1.991 -61.251 1.00 97.25 95 ARG A C 1
ATOM 737 O O . ARG A 1 95 ? 36.936 -2.069 -60.656 1.00 97.25 95 ARG A O 1
ATOM 744 N N . ASN A 1 96 ? 39.114 -2.572 -60.787 1.00 97.69 96 ASN A N 1
ATOM 745 C CA . ASN A 1 96 ? 39.158 -3.275 -59.505 1.00 97.69 96 ASN A CA 1
ATOM 746 C C . ASN A 1 96 ? 38.877 -2.313 -58.338 1.00 97.69 96 ASN A C 1
ATOM 748 O O . ASN A 1 96 ? 38.057 -2.614 -57.471 1.00 97.69 96 ASN A O 1
ATOM 752 N N . THR A 1 97 ? 39.501 -1.130 -58.332 1.00 97.75 97 THR A N 1
ATOM 753 C CA . THR A 1 97 ? 39.235 -0.129 -57.291 1.00 97.75 97 THR A CA 1
ATOM 754 C C . THR A 1 97 ? 37.796 0.376 -57.317 1.00 97.75 97 THR A C 1
ATOM 756 O O . THR A 1 97 ? 37.200 0.474 -56.253 1.00 97.75 97 THR A O 1
ATOM 759 N N . GLU A 1 98 ? 37.204 0.608 -58.490 1.00 97.31 98 GLU A N 1
ATOM 760 C CA . GLU A 1 98 ? 35.797 1.005 -58.634 1.00 97.31 98 GLU A CA 1
ATOM 761 C C . GLU A 1 98 ? 34.851 -0.062 -58.071 1.00 97.31 98 GLU A C 1
ATOM 763 O O . GLU A 1 98 ? 33.957 0.259 -57.293 1.00 97.31 98 GLU A O 1
ATOM 768 N N . ALA A 1 99 ? 35.086 -1.342 -58.381 1.00 97.50 99 ALA A N 1
ATOM 769 C CA . ALA A 1 99 ? 34.284 -2.440 -57.844 1.00 97.50 99 ALA A CA 1
ATOM 770 C C . ALA A 1 99 ? 34.393 -2.549 -56.313 1.00 97.50 99 ALA A C 1
ATOM 772 O O . ALA A 1 99 ? 33.398 -2.781 -55.628 1.00 97.50 99 ALA A O 1
ATOM 773 N N . ARG A 1 100 ? 35.598 -2.350 -55.759 1.00 97.81 100 ARG A N 1
ATOM 774 C CA . ARG A 1 100 ? 35.813 -2.323 -54.304 1.00 97.81 100 ARG A CA 1
ATOM 775 C C . ARG A 1 100 ? 35.153 -1.115 -53.643 1.00 97.81 100 ARG A C 1
ATOM 777 O O . ARG A 1 100 ? 34.640 -1.261 -52.538 1.00 97.81 100 ARG A O 1
ATOM 784 N N . VAL A 1 101 ? 35.167 0.046 -54.301 1.00 98.12 101 VAL A N 1
ATOM 785 C CA . VAL A 1 101 ? 34.484 1.255 -53.824 1.00 98.12 101 VAL A CA 1
ATOM 786 C C . VAL A 1 101 ? 32.979 1.017 -53.797 1.00 98.12 101 VAL A C 1
ATOM 788 O O . VAL A 1 101 ? 32.395 1.169 -52.731 1.00 98.12 101 VAL A O 1
ATOM 791 N N . ALA A 1 102 ? 32.383 0.519 -54.883 1.00 97.56 102 ALA A N 1
ATOM 792 C CA . ALA A 1 102 ? 30.954 0.204 -54.935 1.00 97.56 102 ALA A CA 1
ATOM 793 C C . ALA A 1 102 ? 30.532 -0.784 -53.829 1.00 97.56 102 ALA A C 1
ATOM 795 O O . ALA A 1 102 ? 29.593 -0.522 -53.086 1.00 97.56 102 ALA A O 1
ATOM 796 N N . ALA A 1 103 ? 31.289 -1.871 -53.631 1.00 97.81 103 ALA A N 1
ATOM 797 C CA . ALA A 1 103 ? 31.011 -2.822 -52.551 1.00 97.81 103 ALA A CA 1
ATOM 798 C C . ALA A 1 103 ? 31.115 -2.185 -51.150 1.00 97.81 103 ALA A C 1
ATOM 800 O O . ALA A 1 103 ? 30.349 -2.527 -50.251 1.00 97.81 103 ALA A O 1
ATOM 801 N N . SER A 1 104 ? 32.061 -1.260 -50.946 1.00 97.12 104 SER A N 1
ATOM 802 C CA . SER A 1 104 ? 32.183 -0.530 -49.678 1.00 97.12 104 SER A CA 1
ATOM 803 C C . SER A 1 104 ? 31.070 0.501 -49.477 1.00 97.12 104 SER A C 1
ATOM 805 O O . SER A 1 104 ? 30.637 0.713 -48.348 1.00 97.12 104 SER A O 1
ATOM 807 N N . GLU A 1 105 ? 30.582 1.120 -50.554 1.00 98.00 105 GLU A N 1
ATOM 808 C CA . GLU A 1 105 ? 29.446 2.041 -50.516 1.00 98.00 105 GLU A CA 1
ATOM 809 C C . GLU A 1 105 ? 28.167 1.304 -50.112 1.00 98.00 105 GLU A C 1
ATOM 811 O O . GLU A 1 105 ? 27.464 1.784 -49.221 1.00 98.00 105 GLU A O 1
ATOM 816 N N . ASP A 1 106 ? 27.925 0.113 -50.669 1.00 97.56 106 ASP A N 1
ATOM 817 C CA . ASP A 1 106 ? 26.805 -0.751 -50.279 1.00 97.56 106 ASP A CA 1
ATOM 818 C C . ASP A 1 106 ? 26.880 -1.121 -48.787 1.00 97.56 106 ASP A C 1
ATOM 820 O O . ASP A 1 106 ? 25.922 -0.904 -48.043 1.00 97.56 106 ASP A O 1
ATOM 824 N N . GLN A 1 107 ? 28.049 -1.560 -48.300 1.00 98.06 107 GLN A N 1
ATOM 825 C CA . GLN A 1 107 ? 28.255 -1.852 -46.872 1.00 98.06 107 GLN A CA 1
ATOM 826 C C . GLN A 1 107 ? 28.011 -0.631 -45.972 1.00 98.06 107 GLN A C 1
ATOM 828 O O . GLN A 1 107 ? 27.442 -0.755 -44.887 1.00 98.06 107 GLN A O 1
ATOM 833 N N . VAL A 1 108 ? 28.431 0.564 -46.399 1.00 97.94 108 VAL A N 1
ATOM 834 C CA . VAL A 1 108 ? 28.184 1.807 -45.653 1.00 97.94 108 VAL A CA 1
ATOM 835 C C . VAL A 1 108 ? 26.693 2.147 -45.626 1.00 97.94 108 VAL A C 1
ATOM 837 O O . VAL A 1 108 ? 26.218 2.675 -44.619 1.00 97.94 108 VAL A O 1
ATOM 840 N N . MET A 1 109 ? 25.942 1.863 -46.692 1.00 96.88 109 MET A N 1
ATOM 841 C CA . MET A 1 109 ? 24.493 2.069 -46.701 1.00 96.88 109 MET A CA 1
ATOM 842 C C . MET A 1 109 ? 23.778 1.103 -45.755 1.00 96.88 109 MET A C 1
ATOM 844 O O . MET A 1 109 ? 22.949 1.565 -44.968 1.00 96.88 109 MET A O 1
ATOM 848 N N . ASP A 1 110 ? 24.152 -0.176 -45.748 1.00 97.38 110 ASP A N 1
ATOM 849 C CA . ASP A 1 110 ? 23.603 -1.167 -44.813 1.00 97.38 110 ASP A CA 1
ATOM 850 C C . ASP A 1 110 ? 23.875 -0.766 -43.355 1.00 97.38 110 ASP A C 1
ATOM 852 O O . ASP A 1 110 ? 22.946 -0.637 -42.553 1.00 97.38 110 ASP A O 1
ATOM 856 N N . LEU A 1 111 ? 25.129 -0.426 -43.030 1.00 97.94 111 LEU A N 1
ATOM 857 C CA . LEU A 1 111 ? 25.507 0.043 -41.692 1.00 97.94 111 LEU A CA 1
ATOM 858 C C . LEU A 1 111 ? 24.770 1.326 -41.285 1.00 97.94 111 LEU A C 1
ATOM 860 O O . LEU A 1 111 ? 24.423 1.499 -40.117 1.00 97.94 111 LEU A O 1
ATOM 864 N N . ARG A 1 112 ? 24.492 2.239 -42.224 1.00 97.88 112 ARG A N 1
ATOM 865 C CA . ARG A 1 112 ? 23.691 3.445 -41.944 1.00 97.88 112 ARG A CA 1
ATOM 866 C C . ARG A 1 112 ? 22.244 3.107 -41.607 1.00 97.88 112 ARG A C 1
ATOM 868 O O . ARG A 1 112 ? 21.650 3.795 -40.775 1.00 97.88 112 ARG A O 1
ATOM 875 N N . VAL A 1 113 ? 21.661 2.100 -42.255 1.00 97.88 113 VAL A N 1
ATOM 876 C CA . VAL A 1 113 ? 20.302 1.641 -41.942 1.00 97.88 113 VAL A CA 1
ATOM 877 C C . VAL A 1 113 ? 20.272 1.017 -40.548 1.00 97.88 113 VAL A C 1
ATOM 879 O O . VAL A 1 113 ? 19.440 1.417 -39.734 1.00 97.88 113 VAL A O 1
ATOM 882 N N . GLU A 1 114 ? 21.216 0.131 -40.228 1.00 97.12 114 GLU A N 1
ATOM 883 C CA . GLU A 1 114 ? 21.336 -0.458 -38.887 1.00 97.12 114 GLU A CA 1
ATOM 884 C C . GLU A 1 114 ? 21.564 0.609 -37.808 1.00 97.12 114 GLU A C 1
ATOM 886 O O . GLU A 1 114 ? 20.920 0.594 -36.755 1.00 97.12 114 GLU A O 1
ATOM 891 N N . GLN A 1 115 ? 22.416 1.600 -38.080 1.00 97.50 115 GLN A N 1
ATOM 892 C CA . GLN A 1 115 ? 22.639 2.718 -37.168 1.00 97.50 115 GLN A CA 1
ATOM 893 C C . GLN A 1 115 ? 21.347 3.509 -36.921 1.00 97.50 115 GLN A C 1
ATOM 895 O O . GLN A 1 115 ? 21.051 3.867 -35.785 1.00 97.50 115 GLN A O 1
ATOM 900 N N . ARG A 1 116 ? 20.532 3.756 -37.953 1.00 97.50 116 ARG A N 1
ATOM 901 C CA . ARG A 1 116 ? 19.232 4.421 -37.771 1.00 97.50 116 ARG A CA 1
ATOM 902 C C . ARG A 1 116 ? 18.293 3.599 -36.893 1.00 97.50 116 ARG A C 1
ATOM 904 O O . ARG A 1 116 ? 17.703 4.159 -35.972 1.00 97.50 116 ARG A O 1
ATOM 911 N N . ILE A 1 117 ? 18.189 2.295 -37.135 1.00 97.81 117 ILE A N 1
ATOM 912 C CA . ILE A 1 117 ? 17.329 1.406 -36.340 1.00 97.81 117 ILE A CA 1
ATOM 913 C C . ILE A 1 117 ? 17.772 1.415 -34.872 1.00 97.81 117 ILE A C 1
ATOM 915 O O . ILE A 1 117 ? 16.970 1.705 -33.987 1.00 97.81 117 ILE A O 1
ATOM 919 N N . THR A 1 118 ? 19.063 1.205 -34.614 1.00 96.06 118 THR A N 1
ATOM 920 C CA . THR A 1 118 ? 19.609 1.203 -33.247 1.00 96.06 118 THR A CA 1
ATOM 921 C C . THR A 1 118 ? 19.423 2.548 -32.542 1.00 96.06 118 THR A C 1
ATOM 923 O O . THR A 1 118 ? 19.061 2.576 -31.367 1.00 96.06 118 THR A O 1
ATOM 926 N N . THR A 1 119 ? 19.578 3.682 -33.240 1.00 97.19 119 THR A N 1
ATOM 927 C CA . THR A 1 119 ? 19.300 5.003 -32.642 1.00 97.19 119 THR A CA 1
ATOM 928 C C . THR A 1 119 ? 17.834 5.176 -32.242 1.00 97.19 119 THR A C 1
ATOM 930 O O . THR A 1 119 ? 17.562 5.725 -31.175 1.00 97.19 119 THR A O 1
ATOM 933 N N . GLN A 1 120 ? 16.889 4.664 -33.038 1.00 97.75 120 GLN A N 1
ATOM 934 C CA . GLN A 1 120 ? 15.463 4.698 -32.700 1.00 97.75 120 GLN A CA 1
ATOM 935 C C . GLN A 1 120 ? 15.138 3.815 -31.488 1.00 97.75 120 GLN A C 1
ATOM 937 O O . GLN A 1 120 ? 14.346 4.206 -30.629 1.00 97.75 120 GLN A O 1
ATOM 942 N N . GLU A 1 121 ? 15.756 2.636 -31.388 1.00 97.88 121 GLU A N 1
ATOM 943 C CA . GLU A 1 121 ? 15.595 1.746 -30.233 1.00 97.88 121 GLU A CA 1
ATOM 944 C C . GLU A 1 121 ? 16.141 2.373 -28.946 1.00 97.88 121 GLU A C 1
ATOM 946 O O . GLU A 1 121 ? 15.477 2.315 -27.909 1.00 97.88 121 GLU A O 1
ATOM 951 N N . VAL A 1 122 ? 17.305 3.025 -29.014 1.00 97.81 122 VAL A N 1
ATOM 952 C CA . VAL A 1 122 ? 17.885 3.755 -27.877 1.00 97.81 122 VAL A CA 1
ATOM 953 C C . VAL A 1 122 ? 16.975 4.902 -27.443 1.00 97.81 122 VAL A C 1
ATOM 955 O O . VAL A 1 122 ? 16.686 5.018 -26.254 1.00 97.81 122 VAL A O 1
ATOM 958 N N . GLU A 1 123 ? 16.450 5.700 -28.376 1.00 97.69 123 GLU A N 1
ATOM 959 C CA . GLU A 1 123 ? 15.520 6.790 -28.049 1.00 97.69 123 GLU A CA 1
ATOM 960 C C . GLU A 1 123 ? 14.249 6.261 -27.361 1.00 97.69 123 GLU A C 1
ATOM 962 O O . GLU A 1 123 ? 13.756 6.842 -26.389 1.00 97.69 123 GLU A O 1
ATOM 967 N N . LYS A 1 124 ? 13.720 5.125 -27.832 1.00 98.06 124 LYS A N 1
ATOM 968 C CA . LYS A 1 124 ? 12.575 4.465 -27.197 1.00 98.06 124 LYS A CA 1
ATOM 969 C C . LYS A 1 124 ? 12.915 4.000 -25.778 1.00 98.06 124 LYS A C 1
ATOM 971 O O . LYS A 1 124 ? 12.140 4.256 -24.858 1.00 98.06 124 LYS A O 1
ATOM 976 N N . LEU A 1 125 ? 14.068 3.361 -25.588 1.00 97.88 125 LEU A N 1
ATOM 977 C CA . LEU A 1 125 ? 14.527 2.915 -24.272 1.00 97.88 125 LEU A CA 1
ATOM 978 C C . LEU A 1 125 ? 14.744 4.085 -23.307 1.00 97.88 125 LEU A C 1
ATOM 980 O O . LEU A 1 125 ? 14.416 3.970 -22.127 1.00 97.88 125 LEU A O 1
ATOM 984 N N . GLU A 1 126 ? 15.254 5.222 -23.782 1.00 97.81 126 GLU A N 1
ATOM 985 C CA . GLU A 1 126 ? 15.379 6.428 -22.963 1.00 97.81 126 GLU A CA 1
ATOM 986 C C . GLU A 1 126 ? 14.011 6.958 -22.529 1.00 97.81 126 GLU A C 1
ATOM 988 O O . GLU A 1 126 ? 13.817 7.237 -21.342 1.00 97.81 126 GLU A O 1
ATOM 993 N N . LYS A 1 127 ? 13.031 7.015 -23.441 1.00 97.94 127 LYS A N 1
ATOM 994 C CA . LYS A 1 127 ? 11.648 7.385 -23.098 1.00 97.94 127 LYS A CA 1
ATOM 995 C C . LYS A 1 127 ? 11.072 6.449 -22.036 1.00 97.94 127 LYS A C 1
ATOM 997 O O . LYS A 1 127 ? 10.593 6.931 -21.009 1.00 97.94 127 LYS A O 1
ATOM 1002 N N . ASP A 1 128 ? 11.200 5.137 -22.215 1.00 97.81 128 ASP A N 1
ATOM 1003 C CA . ASP A 1 128 ? 10.722 4.148 -21.242 1.00 97.81 128 ASP A CA 1
ATOM 1004 C C . ASP A 1 128 ? 11.431 4.295 -19.885 1.00 97.81 128 ASP A C 1
ATOM 1006 O O . ASP A 1 128 ? 10.783 4.266 -18.836 1.00 97.81 128 ASP A O 1
ATOM 1010 N N . LYS A 1 129 ? 12.746 4.545 -19.878 1.00 97.56 129 LYS A N 1
ATOM 1011 C CA . LYS A 1 129 ? 13.521 4.806 -18.657 1.00 97.56 129 LYS A CA 1
ATOM 1012 C C . LYS A 1 129 ? 13.021 6.046 -17.918 1.00 97.56 129 LYS A C 1
ATOM 1014 O O . LYS A 1 129 ? 12.870 5.997 -16.697 1.00 97.56 129 LYS A O 1
ATOM 1019 N N . THR A 1 130 ? 12.739 7.141 -18.627 1.00 97.69 130 THR A N 1
ATOM 1020 C CA . THR A 1 130 ? 12.185 8.351 -17.994 1.00 97.69 130 THR A CA 1
ATOM 1021 C C . THR A 1 130 ? 10.788 8.111 -17.421 1.00 97.69 130 THR A C 1
ATOM 1023 O O . THR A 1 130 ? 10.515 8.510 -16.287 1.00 97.69 130 THR A O 1
ATOM 1026 N N . ALA A 1 131 ? 9.929 7.387 -18.145 1.00 98.00 131 ALA A N 1
ATOM 1027 C CA . ALA A 1 131 ? 8.588 7.041 -17.689 1.00 98.00 131 ALA A CA 1
ATOM 1028 C C . ALA A 1 131 ? 8.623 6.132 -16.449 1.00 98.00 131 ALA A C 1
ATOM 1030 O O . ALA A 1 131 ? 7.879 6.353 -15.491 1.00 98.00 131 ALA A O 1
ATOM 1031 N N . LEU A 1 132 ? 9.511 5.134 -16.431 1.00 98.31 132 LEU A N 1
ATOM 1032 C CA . LEU A 1 132 ? 9.725 4.274 -15.267 1.00 98.31 132 LEU A CA 1
ATOM 1033 C C . LEU A 1 132 ? 10.283 5.057 -14.075 1.00 98.31 132 LEU A C 1
ATOM 1035 O O . LEU A 1 132 ? 9.822 4.840 -12.959 1.00 98.31 132 LEU A O 1
ATOM 1039 N N . GLY A 1 133 ? 11.199 6.002 -14.303 1.00 98.31 133 GLY A N 1
ATOM 1040 C CA . GLY A 1 133 ? 11.698 6.900 -13.261 1.00 98.31 133 GLY A CA 1
ATOM 1041 C C . GLY A 1 133 ? 10.580 7.719 -12.611 1.00 98.31 133 GLY A C 1
ATOM 1042 O O . GLY A 1 133 ? 10.471 7.741 -11.390 1.00 98.31 133 GLY A O 1
ATOM 1043 N N . ALA A 1 134 ? 9.691 8.314 -13.412 1.00 97.94 134 ALA A N 1
ATOM 1044 C CA . ALA A 1 134 ? 8.538 9.060 -12.901 1.00 97.94 134 ALA A CA 1
ATOM 1045 C C . ALA A 1 134 ? 7.541 8.172 -12.131 1.00 97.94 134 ALA A C 1
ATOM 1047 O O . ALA A 1 134 ? 6.954 8.594 -11.137 1.00 97.94 134 ALA A O 1
ATOM 1048 N N . ARG A 1 135 ? 7.345 6.921 -12.569 1.00 98.19 135 ARG A N 1
ATOM 1049 C CA . ARG A 1 135 ? 6.499 5.956 -11.849 1.00 98.19 135 ARG A CA 1
ATOM 1050 C C . ARG A 1 135 ? 7.122 5.515 -10.529 1.00 98.19 135 ARG A C 1
ATOM 1052 O O . ARG A 1 135 ? 6.390 5.331 -9.561 1.00 98.19 135 ARG A O 1
ATOM 1059 N N . LEU A 1 136 ? 8.443 5.346 -10.491 1.00 98.38 136 LEU A N 1
ATOM 1060 C CA . LEU A 1 136 ? 9.161 4.972 -9.279 1.00 98.38 136 LEU A CA 1
ATOM 1061 C C . LEU A 1 136 ? 9.055 6.077 -8.227 1.00 98.38 136 LEU A C 1
ATOM 1063 O O . LEU A 1 136 ? 8.628 5.792 -7.116 1.00 98.38 136 LEU A O 1
ATOM 1067 N N . THR A 1 137 ? 9.313 7.334 -8.595 1.00 98.06 137 THR A N 1
ATOM 1068 C CA . THR A 1 137 ? 9.195 8.466 -7.659 1.00 98.06 137 THR A CA 1
ATOM 1069 C C . THR A 1 137 ? 7.764 8.654 -7.151 1.00 98.06 137 THR A C 1
ATOM 1071 O O . THR A 1 137 ? 7.551 8.902 -5.964 1.00 98.06 137 THR A O 1
ATOM 1074 N N . ALA A 1 138 ? 6.759 8.476 -8.015 1.00 98.06 138 ALA A N 1
ATOM 1075 C CA . ALA A 1 138 ? 5.358 8.484 -7.596 1.00 98.06 138 ALA A CA 1
ATOM 1076 C C . ALA A 1 138 ? 5.050 7.346 -6.605 1.00 98.06 138 ALA A C 1
ATOM 1078 O O . ALA A 1 138 ? 4.385 7.569 -5.593 1.00 98.06 138 ALA A O 1
ATOM 1079 N N . SER A 1 139 ? 5.560 6.139 -6.866 1.00 97.62 139 SER A N 1
ATOM 1080 C CA . SER A 1 139 ? 5.387 4.985 -5.979 1.00 97.62 139 SER A CA 1
ATOM 1081 C C . SER A 1 139 ? 6.107 5.163 -4.639 1.00 97.62 139 SER A C 1
ATOM 1083 O O . SER A 1 139 ? 5.572 4.762 -3.608 1.00 97.62 139 SER A O 1
ATOM 1085 N N . GLU A 1 140 ? 7.299 5.757 -4.630 1.00 98.38 140 GLU A N 1
ATOM 1086 C CA . GLU A 1 140 ? 8.047 6.083 -3.411 1.00 98.38 140 GLU A CA 1
ATOM 1087 C C . GLU A 1 140 ? 7.270 7.087 -2.554 1.00 98.38 140 GLU A C 1
ATOM 1089 O O . GLU A 1 140 ? 7.060 6.848 -1.365 1.00 98.38 140 GLU A O 1
ATOM 1094 N N . SER A 1 141 ? 6.737 8.148 -3.171 1.00 97.69 141 SER A N 1
ATOM 1095 C CA . SER A 1 141 ? 5.888 9.130 -2.486 1.00 97.69 141 SER A CA 1
ATOM 1096 C C . SER A 1 141 ? 4.626 8.498 -1.884 1.00 97.69 141 SER A C 1
ATOM 1098 O O . SER A 1 141 ? 4.275 8.798 -0.741 1.00 97.69 141 SER A O 1
ATOM 1100 N N . GLN A 1 142 ? 3.965 7.586 -2.607 1.00 98.00 142 GLN A N 1
ATOM 1101 C CA . GLN A 1 142 ? 2.826 6.831 -2.072 1.00 98.00 142 GLN A CA 1
ATOM 1102 C C . GLN A 1 142 ? 3.228 5.934 -0.893 1.00 98.00 142 GLN A C 1
ATOM 1104 O O . GLN A 1 142 ? 2.487 5.840 0.087 1.00 98.00 142 GLN A O 1
ATOM 1109 N N . GLY A 1 143 ? 4.399 5.296 -0.961 1.00 97.88 143 GLY A N 1
ATOM 1110 C CA . GLY A 1 143 ? 4.938 4.477 0.124 1.00 97.88 143 GLY A CA 1
ATOM 1111 C C . GLY A 1 143 ? 5.208 5.282 1.397 1.00 97.88 143 GLY A C 1
ATOM 1112 O O . GLY A 1 143 ? 4.856 4.840 2.493 1.00 97.88 143 GLY A O 1
ATOM 1113 N N . GLU A 1 144 ? 5.772 6.484 1.266 1.00 97.31 144 GLU A N 1
ATOM 1114 C CA . GLU A 1 144 ? 5.970 7.391 2.401 1.00 97.31 144 GLU A CA 1
ATOM 1115 C C . GLU A 1 144 ? 4.647 7.822 3.037 1.00 97.31 144 GLU A C 1
ATOM 1117 O O . GLU A 1 144 ? 4.527 7.829 4.263 1.00 97.31 144 GLU A O 1
ATOM 1122 N N . GLU A 1 145 ? 3.639 8.146 2.227 1.00 97.94 145 GLU A N 1
ATOM 1123 C CA . GLU A 1 145 ? 2.334 8.571 2.733 1.00 97.94 145 GLU A CA 1
ATOM 1124 C C . GLU A 1 145 ? 1.602 7.439 3.465 1.00 97.94 145 GLU A C 1
ATOM 1126 O O . GLU A 1 145 ? 1.060 7.643 4.554 1.00 97.94 145 GLU A O 1
ATOM 1131 N N . LEU A 1 146 ? 1.655 6.215 2.928 1.00 97.56 146 LEU A N 1
ATOM 1132 C CA . LEU A 1 146 ? 1.135 5.029 3.611 1.00 97.56 146 LEU A CA 1
ATOM 1133 C C . LEU A 1 146 ? 1.814 4.818 4.967 1.00 97.56 146 LEU A C 1
ATOM 1135 O O . LEU A 1 146 ? 1.136 4.531 5.956 1.00 97.56 146 LEU A O 1
ATOM 1139 N N . LYS A 1 147 ? 3.136 5.007 5.035 1.00 97.94 147 LYS A N 1
ATOM 1140 C CA . LYS A 1 147 ? 3.890 4.892 6.285 1.00 97.94 147 LYS A CA 1
ATOM 1141 C C . LYS A 1 147 ? 3.463 5.950 7.307 1.00 97.94 147 LYS A C 1
ATOM 1143 O O . LYS A 1 147 ? 3.199 5.599 8.456 1.00 97.94 147 LYS A O 1
ATOM 1148 N N . ARG A 1 148 ? 3.303 7.213 6.893 1.00 97.62 148 ARG A N 1
ATOM 1149 C CA . ARG A 1 148 ? 2.791 8.289 7.768 1.00 97.62 148 ARG A CA 1
ATOM 1150 C C . ARG A 1 148 ? 1.392 7.973 8.289 1.00 97.62 148 ARG A C 1
ATOM 1152 O O . ARG A 1 148 ? 1.127 8.103 9.482 1.00 97.62 148 ARG A O 1
ATOM 1159 N N . MET A 1 149 ? 0.501 7.514 7.416 1.00 96.75 149 MET A N 1
ATOM 1160 C CA . MET A 1 149 ? -0.858 7.136 7.801 1.00 96.75 149 MET A CA 1
ATOM 1161 C C . MET A 1 149 ? -0.869 5.952 8.777 1.00 96.75 149 MET A C 1
ATOM 1163 O O . MET A 1 149 ? -1.667 5.934 9.716 1.00 96.75 149 MET A O 1
ATOM 1167 N N . GLN A 1 150 ? 0.035 4.985 8.611 1.00 97.00 150 GLN A N 1
ATOM 1168 C CA . GLN A 1 150 ? 0.200 3.880 9.552 1.00 97.00 150 GLN A CA 1
ATOM 1169 C C . GLN A 1 150 ? 0.682 4.365 10.930 1.00 97.00 150 GLN A C 1
ATOM 1171 O O . GLN A 1 150 ? 0.130 3.940 11.946 1.00 97.00 150 GLN A O 1
ATOM 1176 N N . GLU A 1 151 ? 1.656 5.275 10.978 1.00 97.19 151 GLU A N 1
ATOM 1177 C CA . GLU A 1 151 ? 2.154 5.873 12.225 1.00 97.19 151 GLU A CA 1
ATOM 1178 C C . GLU A 1 151 ? 1.050 6.657 12.959 1.00 97.19 151 GLU A C 1
ATOM 1180 O O . GLU A 1 151 ? 0.848 6.471 14.164 1.00 97.19 151 GLU A O 1
ATOM 1185 N N . ILE A 1 152 ? 0.262 7.458 12.230 1.00 97.12 152 ILE A N 1
ATOM 1186 C CA . ILE A 1 152 ? -0.892 8.182 12.785 1.00 97.12 152 ILE A CA 1
ATOM 1187 C C . ILE A 1 152 ? -1.924 7.201 13.348 1.00 97.12 152 ILE A C 1
ATOM 1189 O O . ILE A 1 152 ? -2.345 7.352 14.496 1.00 97.12 152 ILE A O 1
ATOM 1193 N N . ASN A 1 153 ? -2.303 6.169 12.590 1.00 96.38 153 ASN A N 1
ATOM 1194 C CA . ASN A 1 153 ? -3.277 5.175 13.043 1.00 96.38 153 ASN A CA 1
ATOM 1195 C C . ASN A 1 153 ? -2.812 4.438 14.303 1.00 96.38 153 ASN A C 1
ATOM 1197 O O . ASN A 1 153 ? -3.606 4.247 15.227 1.00 96.38 153 ASN A O 1
ATOM 1201 N N . PHE A 1 154 ? -1.530 4.073 14.376 1.00 96.50 154 PHE A N 1
ATOM 1202 C CA . PHE A 1 154 ? -0.963 3.439 15.563 1.00 96.50 154 PHE A CA 1
ATOM 1203 C C . PHE A 1 154 ? -1.024 4.372 16.779 1.00 96.50 154 PHE A C 1
ATOM 1205 O O . PHE A 1 154 ? -1.470 3.959 17.849 1.00 96.50 154 PHE A O 1
ATOM 1212 N N . SER A 1 155 ? -0.664 5.649 16.609 1.00 95.44 155 SER A N 1
ATOM 1213 C CA . SER A 1 155 ? -0.743 6.647 17.686 1.00 95.44 155 SER A CA 1
ATOM 1214 C C . SER A 1 155 ? -2.180 6.874 18.177 1.00 95.44 155 SER A C 1
ATOM 1216 O O . SER A 1 155 ? -2.434 6.912 19.383 1.00 95.44 155 SER A O 1
ATOM 1218 N N . LEU A 1 156 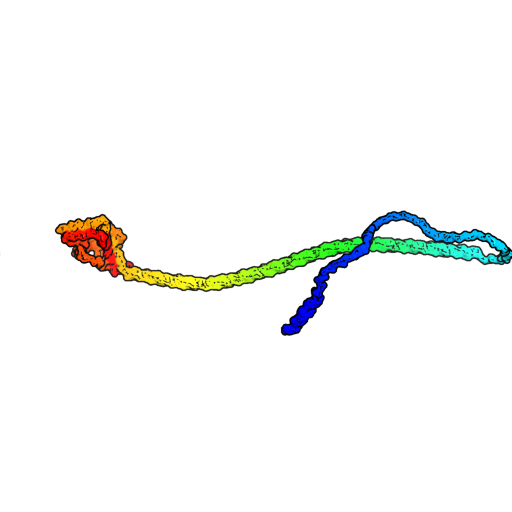? -3.149 6.934 17.258 1.00 96.06 156 LEU A N 1
ATOM 1219 C CA . LEU A 1 156 ? -4.562 7.095 17.585 1.00 96.06 156 LEU A CA 1
ATOM 1220 C C . LEU A 1 156 ? -5.094 5.878 18.346 1.00 96.06 156 LEU A C 1
ATOM 1222 O O . LEU A 1 156 ? -5.832 6.027 19.321 1.00 96.06 156 LEU A O 1
ATOM 1226 N N . GLN A 1 157 ? -4.704 4.670 17.936 1.00 95.19 157 GLN A N 1
ATOM 1227 C CA . GLN A 1 157 ? -5.087 3.439 18.620 1.00 95.19 157 GLN A CA 1
ATOM 1228 C C . GLN A 1 157 ? -4.455 3.345 20.016 1.00 95.19 157 GLN A C 1
ATOM 1230 O O . GLN A 1 157 ? -5.149 2.987 20.972 1.00 95.19 157 GLN A O 1
ATOM 1235 N N . ALA A 1 158 ? -3.188 3.747 20.151 1.00 95.44 158 ALA A N 1
ATOM 1236 C CA . ALA A 1 158 ? -2.483 3.820 21.428 1.00 95.44 158 ALA A CA 1
ATOM 1237 C C . ALA A 1 158 ? -3.134 4.810 22.409 1.00 95.44 158 ALA A C 1
ATOM 1239 O O . ALA A 1 158 ? -3.125 4.555 23.608 1.00 95.44 158 ALA A O 1
ATOM 1240 N N . ALA A 1 159 ? -3.751 5.893 21.924 1.00 95.00 159 ALA A N 1
ATOM 1241 C CA . ALA A 1 159 ? -4.528 6.817 22.756 1.00 95.00 159 ALA A CA 1
ATOM 1242 C C . ALA A 1 159 ? -5.961 6.319 23.038 1.00 95.00 159 ALA A C 1
ATOM 1244 O O . ALA A 1 159 ? -6.501 6.521 24.128 1.00 95.00 159 ALA A O 1
ATOM 1245 N N . LYS A 1 160 ? -6.596 5.645 22.071 1.00 96.88 160 LYS A N 1
ATOM 1246 C CA . LYS A 1 160 ? -7.995 5.202 22.169 1.00 96.88 160 LYS A CA 1
ATOM 1247 C C . LYS A 1 160 ? -8.189 4.046 23.149 1.00 96.88 160 LYS A C 1
ATOM 1249 O O . LYS A 1 160 ? -9.157 4.063 23.906 1.00 96.88 160 LYS A O 1
ATOM 1254 N N . LEU A 1 161 ? -7.295 3.057 23.150 1.00 96.12 161 LEU A N 1
ATOM 1255 C CA . LEU A 1 161 ? -7.378 1.899 24.047 1.00 96.12 161 LEU A CA 1
ATOM 1256 C C . LEU A 1 161 ? -7.375 2.272 25.543 1.00 96.12 161 LEU A C 1
ATOM 1258 O O . LEU A 1 161 ? -8.296 1.842 26.240 1.00 96.12 161 LEU A O 1
ATOM 1262 N N . PRO A 1 162 ? -6.436 3.089 26.060 1.00 96.06 162 PRO A N 1
ATOM 1263 C CA . PRO A 1 162 ? -6.454 3.482 27.465 1.00 96.06 162 PRO A CA 1
ATOM 1264 C C . PRO A 1 162 ? -7.669 4.350 27.796 1.00 96.06 162 PRO A C 1
ATOM 1266 O O . PRO A 1 162 ? -8.300 4.119 28.821 1.00 96.06 162 PRO A O 1
ATOM 1269 N N . ALA A 1 163 ? -8.071 5.274 26.914 1.00 96.00 163 ALA A N 1
ATOM 1270 C CA . ALA A 1 163 ? -9.274 6.081 27.126 1.00 96.00 163 ALA A CA 1
ATOM 1271 C C . ALA A 1 163 ? -10.542 5.213 27.229 1.00 96.00 163 ALA A C 1
ATOM 1273 O O . ALA A 1 163 ? -11.392 5.442 28.092 1.00 96.00 163 ALA A O 1
ATOM 1274 N N . MET A 1 164 ? -10.666 4.187 26.380 1.00 96.50 164 MET A N 1
ATOM 1275 C CA . MET A 1 164 ? -11.744 3.201 26.485 1.00 96.50 164 MET A CA 1
ATOM 1276 C C . MET A 1 164 ? -11.635 2.380 27.775 1.00 96.50 164 MET A C 1
ATOM 1278 O O . MET A 1 164 ? -12.647 2.205 28.445 1.00 96.50 164 MET A O 1
ATOM 1282 N N . GLY A 1 165 ? -10.434 1.953 28.173 1.00 97.31 165 GLY A N 1
ATOM 1283 C CA . GLY A 1 165 ? -10.205 1.247 29.438 1.00 97.31 165 GLY A CA 1
ATOM 1284 C C . GLY A 1 165 ? -10.606 2.069 30.669 1.00 97.31 165 GLY A C 1
ATOM 1285 O O . GLY A 1 165 ? -11.302 1.571 31.553 1.00 97.31 165 GLY A O 1
ATOM 1286 N N . THR A 1 166 ? -10.264 3.359 30.713 1.00 97.25 166 THR A N 1
ATOM 1287 C CA . THR A 1 166 ? -10.693 4.264 31.791 1.00 97.25 166 THR A CA 1
ATOM 1288 C C . THR A 1 166 ? -12.213 4.403 31.835 1.00 97.25 166 THR A C 1
ATOM 1290 O O . THR A 1 166 ? -12.798 4.360 32.912 1.00 97.25 166 THR A O 1
ATOM 1293 N N . ARG A 1 167 ? -12.880 4.514 30.679 1.00 97.50 167 ARG A N 1
ATOM 1294 C CA . ARG A 1 167 ? -14.348 4.604 30.619 1.00 97.50 167 ARG A CA 1
ATOM 1295 C C . ARG A 1 167 ? -15.036 3.317 31.062 1.00 97.50 167 ARG A C 1
ATOM 1297 O O . ARG A 1 167 ? -16.018 3.395 31.791 1.00 97.50 167 ARG A O 1
ATOM 1304 N N . VAL A 1 168 ? -14.522 2.158 30.648 1.00 98.12 168 VAL A N 1
ATOM 1305 C CA . VAL A 1 168 ? -15.049 0.853 31.072 1.00 98.12 168 VAL A CA 1
ATOM 1306 C C . VAL A 1 168 ? -14.902 0.704 32.580 1.00 98.12 168 VAL A C 1
ATOM 1308 O O . VAL A 1 168 ? -15.898 0.492 33.256 1.00 98.12 168 VAL A O 1
ATOM 1311 N N . THR A 1 169 ? -13.712 0.944 33.132 1.00 97.56 169 THR A N 1
ATOM 1312 C CA . THR A 1 169 ? -13.497 0.838 34.587 1.00 97.56 169 THR A CA 1
ATOM 1313 C C . THR A 1 169 ? -14.276 1.878 35.399 1.00 97.56 169 THR A C 1
ATOM 1315 O O . THR A 1 169 ? -14.608 1.629 36.557 1.00 97.56 169 THR A O 1
ATOM 1318 N N . ALA A 1 170 ? -14.563 3.061 34.849 1.00 97.69 170 ALA A N 1
ATOM 1319 C CA . ALA A 1 170 ? -15.454 4.031 35.485 1.00 97.69 170 ALA A CA 1
ATOM 1320 C C . ALA A 1 170 ? -16.909 3.535 35.486 1.00 97.69 170 ALA A C 1
ATOM 1322 O O . ALA A 1 170 ? -17.557 3.554 36.528 1.00 97.69 170 ALA A O 1
ATOM 1323 N N . SER A 1 171 ? -17.387 3.021 34.350 1.00 97.19 171 SER A N 1
ATOM 1324 C CA . SER A 1 171 ? -18.739 2.470 34.220 1.00 97.19 171 SER A CA 1
ATOM 1325 C C . SER A 1 171 ? -18.942 1.215 35.074 1.00 97.19 171 SER A C 1
ATOM 1327 O O . SER A 1 171 ? -19.980 1.077 35.711 1.00 97.19 171 SER A O 1
ATOM 1329 N N . GLU A 1 172 ? -17.946 0.331 35.161 1.00 97.88 172 GLU A N 1
ATOM 1330 C CA . GLU A 1 172 ? -17.973 -0.832 36.055 1.00 97.88 172 GLU A CA 1
ATOM 1331 C C . GLU A 1 172 ? -18.127 -0.407 37.520 1.00 97.88 172 GLU A C 1
ATOM 1333 O O . GLU A 1 172 ? -18.936 -0.985 38.241 1.00 97.88 172 GLU A O 1
ATOM 1338 N N . ARG A 1 173 ? -17.411 0.641 37.956 1.00 97.50 173 ARG A N 1
ATOM 1339 C CA . ARG A 1 173 ? -17.559 1.189 39.314 1.00 97.50 173 ARG A CA 1
ATOM 1340 C C . ARG A 1 173 ? -18.953 1.755 39.560 1.00 97.50 173 ARG A C 1
ATOM 1342 O O . ARG A 1 173 ? -19.526 1.473 40.605 1.00 97.50 173 ARG A O 1
ATOM 1349 N N . GLU A 1 174 ? -19.490 2.518 38.612 1.00 97.38 174 GLU A N 1
ATOM 1350 C CA . GLU A 1 174 ? -20.842 3.080 38.702 1.00 97.38 174 GLU A CA 1
ATOM 1351 C C . GLU A 1 174 ? -21.901 1.969 38.790 1.00 97.38 174 GLU A C 1
ATOM 1353 O O . GLU A 1 174 ? -22.799 2.021 39.627 1.00 97.38 174 GLU A O 1
ATOM 1358 N N . VAL A 1 175 ? -21.759 0.906 37.994 1.00 97.56 175 VAL A N 1
ATOM 1359 C CA . VAL A 1 175 ? -22.652 -0.260 38.048 1.00 97.56 175 VAL A CA 1
ATOM 1360 C C . VAL A 1 175 ? -22.566 -0.973 39.397 1.00 97.56 175 VAL A C 1
ATOM 1362 O O . VAL A 1 175 ? -23.602 -1.328 39.960 1.00 97.56 175 VAL A O 1
ATOM 1365 N N . GLU A 1 176 ? -21.366 -1.191 39.938 1.00 96.19 176 GLU A N 1
ATOM 1366 C CA . GLU A 1 176 ? -21.205 -1.811 41.259 1.00 96.19 176 GLU A CA 1
ATOM 1367 C C . GLU A 1 176 ? -21.755 -0.929 42.391 1.00 96.19 176 GLU A C 1
ATOM 1369 O O . GLU A 1 176 ? -22.379 -1.431 43.329 1.00 96.19 176 GLU A O 1
ATOM 1374 N N . GLU A 1 177 ? -21.612 0.391 42.285 1.00 95.75 177 GLU A N 1
ATOM 1375 C CA . GLU A 1 177 ? -22.223 1.335 43.216 1.00 95.75 177 GLU A CA 1
ATOM 1376 C C . GLU A 1 177 ? -23.754 1.280 43.168 1.00 95.75 177 GLU A C 1
ATOM 1378 O O . GLU A 1 177 ? -24.385 1.113 44.213 1.00 95.75 177 GLU A O 1
ATOM 1383 N N . LEU A 1 178 ? -24.349 1.307 41.973 1.00 94.62 178 LEU A N 1
ATOM 1384 C CA . LEU A 1 178 ? -25.796 1.180 41.792 1.00 94.62 178 LEU A CA 1
ATOM 1385 C C . LEU A 1 178 ? -26.327 -0.161 42.308 1.00 94.62 178 LEU A C 1
ATOM 1387 O O . LEU A 1 178 ? -27.382 -0.203 42.943 1.00 94.62 178 LEU A O 1
ATOM 1391 N N . LYS A 1 179 ? -25.603 -1.266 42.089 1.00 92.38 179 LYS A N 1
ATOM 1392 C CA . LYS A 1 179 ? -25.966 -2.576 42.653 1.00 92.38 179 LYS A CA 1
ATOM 1393 C C . LYS A 1 179 ? -25.964 -2.547 44.178 1.00 92.38 179 LYS A C 1
ATOM 1395 O O . LYS A 1 179 ? -26.905 -3.053 44.788 1.00 92.38 179 LYS A O 1
ATOM 1400 N N . ARG A 1 180 ? -24.941 -1.948 44.794 1.00 90.56 180 ARG A N 1
ATOM 1401 C CA . ARG A 1 180 ? -24.835 -1.803 46.253 1.00 90.56 180 ARG A CA 1
ATOM 1402 C C . ARG A 1 180 ? -25.947 -0.921 46.814 1.00 90.56 180 ARG A C 1
ATOM 1404 O O . ARG A 1 180 ? -26.568 -1.292 47.806 1.00 90.56 180 ARG A O 1
ATOM 1411 N N . GLU A 1 181 ? -26.234 0.213 46.181 1.00 89.06 181 GLU A N 1
ATOM 1412 C CA . GLU A 1 181 ? -27.369 1.054 46.564 1.00 89.06 181 GLU A CA 1
ATOM 1413 C C . GLU A 1 181 ? -28.694 0.302 46.454 1.00 89.06 181 GLU A C 1
ATOM 1415 O O . GLU A 1 181 ? -29.513 0.362 47.367 1.00 89.06 181 GLU A O 1
ATOM 1420 N N . ASN A 1 182 ? -28.904 -0.434 45.363 1.00 86.38 182 ASN A N 1
ATOM 1421 C CA . ASN A 1 182 ? -30.123 -1.203 45.148 1.00 86.38 182 ASN A CA 1
ATOM 1422 C C . ASN A 1 182 ? -30.267 -2.369 46.142 1.00 86.38 182 ASN A C 1
ATOM 1424 O O . ASN A 1 182 ? -31.379 -2.687 46.553 1.00 86.38 182 ASN A O 1
ATOM 1428 N N . ALA A 1 183 ? -29.161 -2.989 46.565 1.00 83.25 183 ALA A N 1
ATOM 1429 C CA . ALA A 1 183 ? -29.165 -4.022 47.601 1.00 83.25 183 ALA A CA 1
ATOM 1430 C C . ALA A 1 183 ? -29.538 -3.469 48.989 1.00 83.25 183 ALA A C 1
ATOM 1432 O O . ALA A 1 183 ? -30.204 -4.157 49.759 1.00 83.25 183 ALA A O 1
ATOM 1433 N N . ASN A 1 184 ? -29.145 -2.227 49.288 1.00 77.81 184 ASN A N 1
ATOM 1434 C CA . ASN A 1 184 ? -29.382 -1.579 50.582 1.00 77.81 184 ASN A CA 1
ATOM 1435 C C . ASN A 1 184 ? -30.735 -0.851 50.680 1.00 77.81 184 ASN A C 1
ATOM 1437 O O . ASN A 1 184 ? -31.088 -0.357 51.752 1.00 77.81 184 ASN A O 1
ATOM 1441 N N . ARG A 1 185 ? -31.496 -0.745 49.584 1.00 78.19 185 ARG A N 1
ATOM 1442 C CA . ARG A 1 185 ? -32.825 -0.119 49.584 1.00 78.19 185 ARG A CA 1
ATOM 1443 C C . ARG A 1 185 ? -33.901 -1.134 50.004 1.00 78.19 185 ARG A C 1
ATOM 1445 O O . ARG A 1 185 ? -33.836 -2.289 49.581 1.00 78.19 185 ARG A O 1
ATOM 1452 N N . PRO A 1 186 ? -34.922 -0.719 50.782 1.00 76.06 186 PRO A N 1
ATOM 1453 C CA . PRO A 1 186 ? -36.081 -1.562 51.063 1.00 76.06 186 PRO A CA 1
ATOM 1454 C C . PRO A 1 186 ? -36.716 -2.060 49.760 1.00 76.06 186 PRO A C 1
ATOM 1456 O O . PRO A 1 186 ? -37.067 -1.266 48.884 1.00 76.06 186 PRO A O 1
ATOM 1459 N N . LYS A 1 187 ? -36.859 -3.380 49.620 1.00 76.19 187 LYS A N 1
ATOM 1460 C CA . LYS A 1 187 ? -37.496 -4.004 48.450 1.00 76.19 187 LYS A CA 1
ATOM 1461 C C . LYS A 1 187 ? -39.006 -4.063 48.695 1.00 76.19 187 LYS A C 1
ATOM 1463 O O . LYS A 1 187 ? -39.432 -4.384 49.798 1.00 76.19 187 LYS A O 1
ATOM 1468 N N . VAL A 1 188 ? -39.839 -3.769 47.698 1.00 79.12 188 VAL A N 1
ATOM 1469 C CA . VAL A 1 188 ? -41.301 -3.912 47.844 1.00 79.12 188 VAL A CA 1
ATOM 1470 C C . VAL A 1 188 ? -41.643 -5.401 47.938 1.00 79.12 188 VAL A C 1
ATOM 1472 O O . VAL A 1 188 ? -41.411 -6.148 46.990 1.00 79.12 188 VAL A O 1
ATOM 1475 N N . ALA A 1 189 ? -42.177 -5.824 49.086 1.00 79.50 189 ALA A N 1
ATOM 1476 C CA . ALA A 1 189 ? -42.566 -7.203 49.377 1.00 79.50 189 ALA A CA 1
ATOM 1477 C C . ALA A 1 189 ? -43.752 -7.614 48.519 1.00 79.50 189 ALA A C 1
ATOM 1479 O O . ALA A 1 189 ? -43.743 -8.622 47.820 1.00 79.50 189 ALA A O 1
ATOM 1480 N N . PHE A 1 190 ? -44.778 -6.777 48.556 1.00 83.12 190 PHE A N 1
ATOM 1481 C CA . PHE A 1 190 ? -45.979 -6.949 47.779 1.00 83.12 190 PHE A CA 1
ATOM 1482 C C . PHE A 1 190 ? -46.587 -5.579 47.489 1.00 83.12 190 PHE A C 1
ATOM 1484 O O . PHE A 1 190 ? -46.411 -4.620 48.240 1.00 83.12 190 PHE A O 1
ATOM 1491 N N . SER A 1 191 ? -47.312 -5.501 46.385 1.00 84.38 191 SER A N 1
ATOM 1492 C CA . SER A 1 191 ? -48.123 -4.356 46.005 1.00 84.38 191 SER A CA 1
ATOM 1493 C C . SER A 1 191 ? -49.398 -4.899 45.384 1.00 84.38 191 SER A C 1
ATOM 1495 O O . SER A 1 191 ? -49.338 -5.764 44.506 1.00 84.38 191 SER A O 1
ATOM 1497 N N . ALA A 1 192 ? -50.545 -4.457 45.879 1.00 84.31 192 ALA A N 1
ATOM 1498 C CA . ALA A 1 192 ? -51.849 -4.915 45.439 1.00 84.31 192 ALA A CA 1
ATOM 1499 C C . ALA A 1 192 ? -52.809 -3.732 45.334 1.00 84.31 192 ALA A C 1
ATOM 1501 O O . ALA A 1 192 ? -52.666 -2.737 46.034 1.00 84.31 192 ALA A O 1
ATOM 1502 N N . GLY A 1 193 ? -53.777 -3.833 44.435 1.00 84.38 193 GLY A N 1
ATOM 1503 C CA . GLY A 1 193 ? -54.710 -2.770 44.133 1.00 84.38 193 GLY A CA 1
ATOM 1504 C C . GLY A 1 193 ? -56.138 -3.244 43.928 1.00 84.38 193 GLY A C 1
ATOM 1505 O O . GLY A 1 193 ? -56.406 -4.437 43.771 1.00 84.38 193 GLY A O 1
ATOM 1506 N N . LEU A 1 194 ? -57.069 -2.298 43.982 1.00 81.75 194 LEU A N 1
ATOM 1507 C CA . LEU A 1 194 ? -58.477 -2.560 43.718 1.00 81.75 194 LEU A CA 1
ATOM 1508 C C . LEU A 1 194 ? -58.702 -2.533 42.208 1.00 81.75 194 LEU A C 1
ATOM 1510 O O . LEU A 1 194 ? -58.266 -1.618 41.505 1.00 81.75 194 LEU A O 1
ATOM 1514 N N . THR A 1 195 ? -59.360 -3.568 41.694 1.00 72.69 195 THR A N 1
ATOM 1515 C CA . THR A 1 195 ? -59.912 -3.515 40.339 1.00 72.69 195 THR A CA 1
ATOM 1516 C C . THR A 1 195 ? -61.178 -2.679 40.410 1.00 72.69 195 THR A C 1
ATOM 1518 O O . THR A 1 195 ? -61.996 -2.903 41.296 1.00 72.69 195 THR A O 1
ATOM 1521 N N . SER A 1 196 ? -61.286 -1.702 39.513 1.00 70.88 196 SER A N 1
ATOM 1522 C CA . SER A 1 196 ? -62.345 -0.695 39.431 1.00 70.88 196 SER A CA 1
ATOM 1523 C C . SER A 1 196 ? -63.689 -1.102 40.057 1.00 70.88 196 SER A C 1
ATOM 1525 O O . SER A 1 196 ? -64.310 -2.065 39.609 1.00 70.88 196 SER A O 1
ATOM 1527 N N . GLY A 1 197 ? -64.158 -0.333 41.033 1.00 71.56 197 GLY A N 1
ATOM 1528 C CA . GLY A 1 197 ? -65.461 -0.506 41.652 1.00 71.56 197 GLY A CA 1
ATOM 1529 C C . GLY A 1 197 ? -65.505 0.165 43.016 1.00 71.56 197 GLY A C 1
ATOM 1530 O O . GLY A 1 197 ? -64.473 0.480 43.603 1.00 71.56 197 GLY A O 1
ATOM 1531 N N . PHE A 1 198 ? -66.715 0.359 43.514 1.00 76.06 198 PHE A N 1
ATOM 1532 C CA . PHE A 1 198 ? -66.960 0.826 44.868 1.00 76.06 198 PHE A CA 1
ATOM 1533 C C . PHE A 1 198 ? -66.930 -0.357 45.850 1.00 76.06 198 PHE A C 1
ATOM 1535 O O . PHE A 1 198 ? -67.551 -1.389 45.580 1.00 76.06 198 PHE A O 1
ATOM 1542 N N . VAL A 1 199 ? -66.212 -0.220 46.974 1.00 80.00 199 VAL A N 1
ATOM 1543 C CA . VAL A 1 199 ? -66.098 -1.262 48.012 1.00 80.00 199 VAL A CA 1
ATOM 1544 C C . VAL A 1 199 ? -66.665 -0.744 49.337 1.00 80.00 199 VAL A C 1
ATOM 1546 O O . VAL A 1 199 ? -66.074 0.134 49.963 1.00 80.00 199 VAL A O 1
ATOM 1549 N N . GLY A 1 200 ? -67.796 -1.308 49.772 1.00 79.19 200 GLY A N 1
ATOM 1550 C CA . GLY A 1 200 ? -68.532 -0.903 50.978 1.00 79.19 200 GLY A CA 1
ATOM 1551 C C . GLY A 1 200 ? -69.981 -0.498 50.669 1.00 79.19 200 GLY A C 1
ATOM 1552 O O . GLY A 1 200 ? -70.478 -0.847 49.597 1.00 79.19 200 GLY A O 1
ATOM 1553 N N . PRO A 1 201 ? -70.673 0.198 51.594 1.00 83.31 201 PRO A N 1
ATOM 1554 C CA . PRO A 1 201 ? -70.376 0.274 53.024 1.00 83.31 201 PRO A CA 1
ATOM 1555 C C . PRO A 1 201 ? -70.762 -1.030 53.741 1.00 83.31 201 PRO A C 1
ATOM 1557 O O . PRO A 1 201 ? -71.755 -1.680 53.406 1.00 83.31 201 PRO A O 1
ATOM 1560 N N . PHE A 1 202 ? -70.001 -1.410 54.768 1.00 83.38 202 PHE A N 1
ATOM 1561 C CA . PHE A 1 202 ? -70.268 -2.625 55.544 1.00 83.38 202 PHE A CA 1
ATOM 1562 C C . PHE A 1 202 ? -70.818 -2.305 56.941 1.00 83.38 202 PHE A C 1
ATOM 1564 O O . PHE A 1 202 ? -70.333 -1.418 57.643 1.00 83.38 202 PHE A O 1
ATOM 1571 N N . ASN A 1 203 ? -71.831 -3.064 57.373 1.00 85.81 203 ASN A N 1
ATOM 1572 C CA . ASN A 1 203 ? -72.428 -2.942 58.713 1.00 85.81 203 ASN A CA 1
ATOM 1573 C C . ASN A 1 203 ? -71.616 -3.643 59.813 1.00 85.81 203 ASN A C 1
ATOM 1575 O O . ASN A 1 203 ? -71.911 -3.483 61.001 1.00 85.81 203 ASN A O 1
ATOM 1579 N N . THR A 1 204 ? -70.610 -4.412 59.415 1.00 85.56 204 THR A N 1
ATOM 1580 C CA . THR A 1 204 ? -69.647 -5.095 60.273 1.00 85.56 204 THR A CA 1
ATOM 1581 C C . THR A 1 204 ? -68.259 -4.900 59.693 1.00 85.56 204 THR A C 1
ATOM 1583 O O . THR A 1 204 ? -68.100 -4.731 58.483 1.00 85.56 204 THR A O 1
ATOM 1586 N N . GLU A 1 205 ? -67.256 -4.956 60.559 1.00 82.19 205 GLU A N 1
ATOM 1587 C CA . GLU A 1 205 ? -65.861 -4.927 60.145 1.00 82.19 205 GLU A CA 1
ATOM 1588 C C . GLU A 1 205 ? -65.591 -6.004 59.086 1.00 82.19 205 GLU A C 1
ATOM 1590 O O . GLU A 1 205 ? -65.937 -7.172 59.271 1.00 82.19 205 GLU A O 1
ATOM 1595 N N . THR A 1 206 ? -65.026 -5.590 57.952 1.00 85.12 206 THR A N 1
ATOM 1596 C CA . THR A 1 206 ? -64.819 -6.457 56.786 1.00 85.12 206 THR A CA 1
ATOM 1597 C C . THR A 1 206 ? -63.364 -6.386 56.354 1.00 85.12 206 THR A C 1
ATOM 1599 O O . THR A 1 206 ? -62.799 -5.300 56.216 1.00 85.12 206 THR A O 1
ATOM 1602 N N . THR A 1 207 ? -62.747 -7.552 56.152 1.00 84.31 207 THR A N 1
ATOM 1603 C CA . THR A 1 207 ? -61.387 -7.647 55.616 1.00 84.31 207 THR A CA 1
ATOM 1604 C C . THR A 1 207 ? -61.364 -7.152 54.177 1.00 84.31 207 THR A C 1
ATOM 1606 O O . THR A 1 207 ? -62.105 -7.654 53.331 1.00 84.31 207 THR A O 1
ATOM 1609 N N . LEU A 1 208 ? -60.493 -6.187 53.891 1.00 83.25 208 LEU A N 1
ATOM 1610 C CA . LEU A 1 208 ? -60.336 -5.644 52.551 1.00 83.25 208 LEU A CA 1
ATOM 1611 C C . LEU A 1 208 ? -59.509 -6.594 51.675 1.00 83.25 208 LEU A C 1
ATOM 1613 O O . LEU A 1 208 ? -58.389 -6.969 52.026 1.00 83.25 208 LEU A O 1
ATOM 1617 N N . VAL A 1 209 ? -60.050 -6.954 50.509 1.00 85.81 209 VAL A N 1
ATOM 1618 C CA . VAL A 1 209 ? -59.391 -7.830 49.532 1.00 85.81 209 VAL A CA 1
ATOM 1619 C C . VAL A 1 209 ? -59.076 -7.044 48.256 1.00 85.81 209 VAL A C 1
ATOM 1621 O O . VAL A 1 209 ? -59.966 -6.671 47.496 1.00 85.81 209 VAL A O 1
ATOM 1624 N N . TYR A 1 210 ? -57.788 -6.814 48.012 1.00 83.94 210 TYR A N 1
ATOM 1625 C CA . TYR A 1 210 ? -57.244 -6.230 46.793 1.00 83.94 210 TYR A CA 1
ATOM 1626 C C . TYR A 1 210 ? -57.152 -7.287 45.686 1.00 83.94 210 TYR A C 1
ATOM 1628 O O . TYR A 1 210 ? -56.361 -8.226 45.746 1.00 83.94 210 TYR A O 1
ATOM 1636 N N . THR A 1 211 ? -57.961 -7.125 44.643 1.00 82.19 211 THR A N 1
ATOM 1637 C CA . THR A 1 211 ? -58.097 -8.110 43.558 1.00 82.19 211 THR A CA 1
ATOM 1638 C C . THR A 1 211 ? -56.973 -8.056 42.521 1.00 82.19 211 THR A C 1
ATOM 1640 O O . THR A 1 211 ? -56.742 -9.039 41.818 1.00 82.19 211 THR A O 1
ATOM 1643 N N . ARG A 1 212 ? -56.241 -6.939 42.418 1.00 86.88 212 ARG A N 1
ATOM 1644 C CA . ARG A 1 212 ? -55.139 -6.757 41.463 1.00 86.88 212 ARG A CA 1
ATOM 1645 C C . ARG A 1 212 ? -53.787 -6.862 42.160 1.00 86.88 212 ARG A C 1
ATOM 1647 O O . ARG A 1 212 ? -53.311 -5.889 42.725 1.00 86.88 212 ARG A O 1
ATOM 1654 N N . VAL A 1 213 ? -53.114 -8.002 42.061 1.00 86.44 213 VAL A N 1
ATOM 1655 C CA . VAL A 1 213 ? -51.744 -8.157 42.583 1.00 86.44 213 VAL A CA 1
ATOM 1656 C C . VAL A 1 213 ? -50.726 -7.648 41.556 1.00 86.44 213 VAL A C 1
ATOM 1658 O O . VAL A 1 213 ? -50.704 -8.124 40.425 1.00 86.44 213 VAL A O 1
ATOM 1661 N N . ILE A 1 214 ? -49.896 -6.677 41.941 1.00 87.38 214 ILE A N 1
ATOM 1662 C CA . ILE A 1 214 ? -48.827 -6.087 41.113 1.00 87.38 214 ILE A CA 1
ATOM 1663 C C . ILE A 1 214 ? -47.492 -6.790 41.401 1.00 87.38 214 ILE A C 1
ATOM 1665 O O . ILE A 1 214 ? -46.811 -7.230 40.480 1.00 87.38 214 ILE A O 1
ATOM 1669 N N . THR A 1 215 ? -47.155 -6.945 42.684 1.00 87.25 215 THR A N 1
ATOM 1670 C CA . THR A 1 215 ? -45.954 -7.642 43.174 1.00 87.25 215 THR A CA 1
ATOM 1671 C C . THR A 1 215 ? -46.348 -8.486 44.384 1.00 87.25 215 THR A C 1
ATOM 1673 O O . THR A 1 215 ? -47.173 -8.042 45.178 1.00 87.25 215 THR A O 1
ATOM 1676 N N . ASN A 1 216 ? -45.788 -9.689 44.552 1.00 85.19 216 ASN A N 1
ATOM 1677 C CA . ASN A 1 216 ? -46.049 -10.542 45.722 1.00 85.19 216 ASN A CA 1
ATOM 1678 C C . ASN A 1 216 ? -44.893 -11.517 45.996 1.00 85.19 216 ASN A C 1
ATOM 1680 O O . ASN A 1 216 ? -44.998 -12.732 45.815 1.00 85.19 216 ASN A O 1
ATOM 1684 N N . ILE A 1 217 ? -43.750 -10.961 46.378 1.00 80.81 217 ILE A N 1
ATOM 1685 C CA . ILE A 1 217 ? -42.540 -11.707 46.715 1.00 80.81 217 ILE A CA 1
ATOM 1686 C C . ILE A 1 217 ? -42.798 -12.521 47.988 1.00 80.81 217 ILE A C 1
ATOM 1688 O O . ILE A 1 217 ? -43.336 -12.012 48.968 1.00 80.81 217 ILE A O 1
ATOM 1692 N N . GLY A 1 218 ? -42.428 -13.804 47.966 1.00 77.12 218 GLY A N 1
ATOM 1693 C CA . GLY A 1 218 ? -42.578 -14.697 49.120 1.00 77.12 218 GLY A CA 1
ATOM 1694 C C . GLY A 1 218 ? -44.024 -15.043 49.488 1.00 77.12 218 GLY A C 1
ATOM 1695 O O . GLY A 1 218 ? -44.241 -15.580 50.565 1.00 77.12 218 GLY A O 1
ATOM 1696 N N . GLN A 1 219 ? -45.004 -14.755 48.618 1.00 82.31 219 GLN A N 1
ATOM 1697 C CA . GLN A 1 219 ? -46.438 -14.918 48.914 1.00 82.31 219 GLN A CA 1
ATOM 1698 C C . GLN A 1 219 ? -46.889 -14.123 50.153 1.00 82.31 219 GLN A C 1
ATOM 1700 O O . GLN A 1 219 ? -47.773 -14.545 50.899 1.00 82.31 219 GLN A O 1
ATOM 1705 N N . ALA A 1 220 ? -46.292 -12.947 50.359 1.00 77.81 220 ALA A N 1
ATOM 1706 C CA . ALA A 1 220 ? -46.591 -12.068 51.481 1.00 77.81 220 ALA A CA 1
ATOM 1707 C C . ALA A 1 220 ? -48.032 -11.523 51.486 1.00 77.81 220 ALA A C 1
ATOM 1709 O O . ALA A 1 220 ? -48.466 -11.013 52.511 1.00 77.81 220 ALA A O 1
ATOM 1710 N N . TYR A 1 221 ? -48.781 -11.634 50.384 1.00 84.56 221 TYR A N 1
ATOM 1711 C CA . TYR A 1 221 ? -50.206 -11.312 50.287 1.00 84.56 221 TYR A CA 1
ATOM 1712 C C . TYR A 1 221 ? -51.031 -12.455 49.678 1.00 84.56 221 TYR A C 1
ATOM 1714 O O . TYR A 1 221 ? -50.632 -13.055 48.680 1.00 84.56 221 TYR A O 1
ATOM 1722 N N . SER A 1 222 ? -52.227 -12.703 50.215 1.00 85.94 222 SER A N 1
ATOM 1723 C CA . SER A 1 222 ? -53.227 -13.610 49.646 1.00 85.94 222 SER A CA 1
ATOM 1724 C C . SER A 1 222 ? -54.400 -12.827 49.031 1.00 85.94 222 SER A C 1
ATOM 1726 O O . SER A 1 222 ? -55.225 -12.289 49.777 1.00 85.94 222 SER A O 1
ATOM 1728 N N . PRO A 1 223 ? -54.554 -12.805 47.690 1.00 85.62 223 PRO A N 1
ATOM 1729 C CA . PRO A 1 223 ? -55.683 -12.140 47.029 1.00 85.62 223 PRO A CA 1
ATOM 1730 C C . PRO A 1 223 ? -57.018 -12.867 47.238 1.00 85.62 223 PRO A C 1
ATOM 1732 O O . PRO A 1 223 ? -58.067 -12.329 46.907 1.00 85.62 223 PRO A O 1
ATOM 1735 N N . THR A 1 224 ? -56.995 -14.085 47.782 1.00 87.00 224 THR A N 1
ATOM 1736 C CA . THR A 1 224 ? -58.206 -14.850 48.106 1.00 87.00 224 THR A CA 1
ATOM 1737 C C . THR A 1 224 ? -58.759 -14.468 49.475 1.00 87.00 224 THR A C 1
ATOM 1739 O O . THR A 1 224 ? -59.970 -14.453 49.668 1.00 87.00 224 THR A O 1
ATOM 1742 N N . THR A 1 225 ? -57.881 -14.182 50.442 1.00 84.19 225 THR A N 1
ATOM 1743 C CA . THR A 1 225 ? -58.268 -13.989 51.851 1.00 84.19 225 THR A CA 1
ATOM 1744 C C . THR A 1 225 ? -58.033 -12.574 52.373 1.00 84.19 225 THR A C 1
ATOM 1746 O O . THR A 1 225 ? -58.472 -12.268 53.477 1.00 84.19 225 THR A O 1
ATOM 1749 N N . GLY A 1 226 ? -57.336 -11.707 51.629 1.00 80.81 226 GLY A N 1
ATOM 1750 C CA . GLY A 1 226 ? -56.964 -10.367 52.100 1.00 80.81 226 GLY A CA 1
ATOM 1751 C C . GLY A 1 226 ? -55.877 -10.372 53.185 1.00 80.81 226 GLY A C 1
ATOM 1752 O O . GLY A 1 226 ? -55.622 -9.348 53.812 1.00 80.81 226 GLY A O 1
ATOM 1753 N N . GLN A 1 227 ? -55.257 -11.527 53.436 1.00 80.50 227 GLN A N 1
ATOM 1754 C CA . GLN A 1 227 ? -54.260 -11.715 54.489 1.00 80.50 227 GLN A CA 1
ATOM 1755 C C . GLN A 1 227 ? -52.862 -11.365 54.003 1.00 80.50 227 GLN A C 1
ATOM 1757 O O . GLN A 1 227 ? -52.480 -11.751 52.897 1.00 80.50 227 GLN A O 1
ATOM 1762 N N . HIS A 1 228 ? -52.083 -10.719 54.870 1.00 78.75 228 HIS A N 1
ATOM 1763 C CA . HIS A 1 228 ? -50.678 -10.431 54.615 1.00 78.75 228 HIS A CA 1
ATOM 1764 C C . HIS A 1 228 ? -49.772 -11.049 55.689 1.00 78.75 228 HIS A C 1
ATOM 1766 O O . HIS A 1 228 ? -50.094 -11.032 56.882 1.00 78.75 228 HIS A O 1
ATOM 1772 N N . GLN A 1 229 ? -48.630 -11.593 55.264 1.00 72.06 229 GLN A N 1
ATOM 1773 C CA . GLN A 1 229 ? -47.574 -12.099 56.143 1.00 72.06 229 GLN A CA 1
ATOM 1774 C C . GLN A 1 229 ? -46.622 -10.953 56.511 1.00 72.06 229 GLN A C 1
ATOM 1776 O O . GLN A 1 229 ? -46.250 -10.141 55.665 1.00 72.06 229 GLN A O 1
ATOM 1781 N N . MET A 1 230 ? -46.276 -10.855 57.796 1.00 60.91 230 MET A N 1
ATOM 1782 C CA . MET A 1 230 ? -45.567 -9.709 58.372 1.00 60.91 230 MET A CA 1
ATOM 1783 C C . MET A 1 230 ? -44.205 -9.454 57.726 1.00 60.91 230 MET A C 1
ATOM 1785 O O . MET A 1 230 ? -43.304 -10.286 57.806 1.00 60.91 230 MET A O 1
ATOM 1789 N N . MET A 1 231 ? -44.036 -8.234 57.217 1.00 56.34 231 MET A N 1
ATOM 1790 C CA . MET A 1 231 ? -42.739 -7.589 57.085 1.00 56.34 231 MET A CA 1
ATOM 1791 C C . MET A 1 231 ? -42.903 -6.101 57.402 1.00 56.34 231 MET A C 1
ATOM 1793 O O . MET A 1 231 ? -43.858 -5.461 56.967 1.00 56.34 231 MET A O 1
ATOM 1797 N N . TYR A 1 232 ? -42.062 -5.615 58.312 1.00 57.59 232 TYR A N 1
ATOM 1798 C CA . TYR A 1 232 ? -42.290 -4.382 59.061 1.00 57.59 232 TYR A CA 1
ATOM 1799 C C . TYR A 1 232 ? -42.144 -3.149 58.151 1.00 57.59 232 TYR A C 1
ATOM 1801 O O . TYR A 1 232 ? -41.255 -3.117 57.314 1.00 57.59 232 TYR A O 1
ATOM 1809 N N . ASN A 1 233 ? -42.991 -2.140 58.362 1.00 56.28 233 ASN A N 1
ATOM 1810 C CA . ASN A 1 233 ? -43.221 -0.912 57.579 1.00 56.28 233 ASN A CA 1
ATOM 1811 C C . ASN A 1 233 ? -44.287 -1.013 56.480 1.00 56.28 233 ASN A C 1
ATOM 1813 O O . ASN A 1 233 ? -44.079 -1.528 55.380 1.00 56.28 233 ASN A O 1
ATOM 1817 N N . PHE A 1 234 ? -45.419 -0.392 56.797 1.00 57.47 234 PHE A N 1
ATOM 1818 C CA . PHE A 1 234 ? -46.519 -0.110 55.893 1.00 57.47 234 PHE A CA 1
ATOM 1819 C C . PHE A 1 234 ? -46.709 1.408 55.846 1.00 57.47 234 PHE A C 1
ATOM 1821 O O . PHE A 1 234 ? -46.558 2.082 56.867 1.00 57.47 234 PHE A O 1
ATOM 1828 N N . ASP A 1 235 ? -47.034 1.936 54.672 1.00 56.81 235 ASP A N 1
ATOM 1829 C CA . ASP A 1 235 ? -47.483 3.319 54.536 1.00 56.81 235 ASP A CA 1
ATOM 1830 C C . ASP A 1 235 ? -48.998 3.343 54.783 1.00 56.81 235 ASP A C 1
ATOM 1832 O O . ASP A 1 235 ? -49.769 2.765 54.011 1.00 56.81 235 ASP A O 1
ATOM 1836 N N . TYR A 1 236 ? -49.421 3.908 55.917 1.00 54.41 236 TYR A N 1
ATOM 1837 C CA . TYR A 1 236 ? -50.827 3.925 56.323 1.00 54.41 236 TYR A CA 1
ATOM 1838 C C . TYR A 1 236 ? -51.500 5.235 55.948 1.00 54.41 236 TYR A C 1
ATOM 1840 O O . TYR A 1 236 ? -50.993 6.321 56.230 1.00 54.41 236 TYR A O 1
ATOM 1848 N N . ARG A 1 237 ? -52.728 5.121 55.442 1.00 52.81 237 ARG A N 1
ATOM 1849 C CA . ARG A 1 237 ? -53.714 6.202 55.495 1.00 52.81 237 ARG A CA 1
ATOM 1850 C C . ARG A 1 237 ? -54.792 5.901 56.533 1.00 52.81 237 ARG A C 1
ATOM 1852 O O . ARG A 1 237 ? -55.057 4.744 56.840 1.00 52.81 237 ARG A O 1
ATOM 1859 N N . ALA A 1 238 ? -55.380 6.973 57.060 1.00 48.56 238 ALA A N 1
ATOM 1860 C CA . ALA A 1 238 ? -56.152 7.028 58.302 1.00 48.56 238 ALA A CA 1
ATOM 1861 C C . ALA A 1 238 ? -57.488 6.250 58.329 1.00 48.56 238 ALA A C 1
ATOM 1863 O O . ALA A 1 238 ? -58.072 6.142 59.401 1.00 48.56 238 ALA A O 1
ATOM 1864 N N . ASP A 1 239 ? -57.938 5.674 57.210 1.00 64.56 239 ASP A N 1
ATOM 1865 C CA . ASP A 1 239 ? -59.288 5.092 57.079 1.00 64.56 239 ASP A CA 1
ATOM 1866 C C . ASP A 1 239 ? -59.304 3.546 57.092 1.00 64.56 239 ASP A C 1
ATOM 1868 O O . ASP A 1 239 ? -60.354 2.919 56.948 1.00 64.56 239 ASP A O 1
ATOM 1872 N N . LEU A 1 240 ? -58.135 2.909 57.252 1.00 69.06 240 LEU A N 1
ATOM 1873 C CA . LEU A 1 240 ? -57.980 1.454 57.343 1.00 69.06 240 LEU A CA 1
ATOM 1874 C C . LEU A 1 240 ? -57.355 1.054 58.681 1.00 69.06 240 LEU A C 1
ATOM 1876 O O . LEU A 1 240 ? -56.266 1.511 59.030 1.00 69.06 240 LEU A O 1
ATOM 1880 N N . ILE A 1 241 ? -57.993 0.119 59.387 1.00 71.62 241 ILE A N 1
ATOM 1881 C CA . ILE A 1 241 ? -57.420 -0.483 60.591 1.00 71.62 241 ILE A CA 1
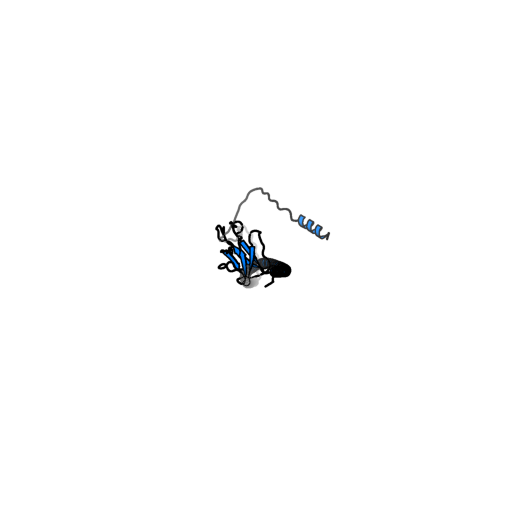ATOM 1882 C C . ILE A 1 241 ? -56.558 -1.675 60.194 1.00 71.62 241 ILE A C 1
ATOM 1884 O O . ILE A 1 241 ? -56.993 -2.558 59.450 1.00 71.62 241 ILE A O 1
ATOM 1888 N N . LEU A 1 242 ? -55.363 -1.763 60.778 1.00 73.06 242 LEU A N 1
ATOM 1889 C CA . LEU A 1 242 ? -54.676 -3.042 60.871 1.00 73.06 242 LEU A CA 1
ATOM 1890 C C . LEU A 1 242 ? -55.059 -3.810 62.118 1.00 73.06 242 LEU A C 1
ATOM 1892 O O . LEU A 1 242 ? -54.890 -3.329 63.240 1.00 73.06 242 LEU A O 1
ATOM 1896 N N . ARG A 1 243 ? -55.442 -5.067 61.912 1.00 75.06 243 ARG A N 1
ATOM 1897 C CA . ARG A 1 243 ? -55.559 -6.041 62.990 1.00 75.06 243 ARG A CA 1
ATOM 1898 C C . ARG A 1 243 ? -54.543 -7.150 62.836 1.00 75.06 243 ARG A C 1
ATOM 1900 O O . ARG A 1 243 ? -54.454 -7.795 61.794 1.00 75.06 243 ARG A O 1
ATOM 1907 N N . CYS A 1 244 ? -53.802 -7.389 63.911 1.00 70.25 244 CYS A N 1
ATOM 1908 C CA . CYS A 1 244 ? -52.927 -8.541 64.048 1.00 70.25 244 CYS A CA 1
ATOM 1909 C C . CYS A 1 244 ? -53.670 -9.642 64.811 1.00 70.25 244 CYS A C 1
ATOM 1911 O O . CYS A 1 244 ? -54.185 -9.407 65.904 1.00 70.25 244 CYS A O 1
ATOM 1913 N N . ILE A 1 245 ? -53.731 -10.836 64.230 1.00 71.06 245 ILE A N 1
ATOM 1914 C CA . ILE A 1 245 ? -54.265 -12.052 64.851 1.00 71.06 245 ILE A CA 1
ATOM 1915 C C . ILE A 1 245 ? -53.152 -13.110 64.772 1.00 71.06 245 ILE A C 1
ATOM 1917 O O . ILE A 1 245 ? -52.255 -12.995 63.939 1.00 71.06 245 ILE A O 1
ATOM 1921 N N . SER A 1 246 ? -53.192 -14.160 65.600 1.00 68.12 246 SER A N 1
ATOM 1922 C CA . SER A 1 246 ? -52.174 -15.232 65.638 1.00 68.12 246 SER A CA 1
ATOM 1923 C C . SER A 1 246 ? -51.804 -15.828 64.270 1.00 68.12 246 SER A C 1
ATOM 1925 O O . SER A 1 246 ? -50.725 -16.394 64.128 1.00 68.12 246 SER A O 1
ATOM 1927 N N . ASN A 1 247 ? -52.688 -15.699 63.274 1.00 66.25 247 ASN A N 1
ATOM 1928 C CA . ASN A 1 247 ? -52.559 -16.310 61.953 1.00 66.25 247 ASN A CA 1
ATOM 1929 C C . ASN A 1 247 ? -52.227 -15.299 60.833 1.00 66.25 247 ASN A C 1
ATOM 1931 O O . ASN A 1 247 ? -52.173 -15.698 59.673 1.00 66.25 247 ASN A O 1
ATOM 1935 N N . GLY A 1 248 ? -52.036 -14.007 61.137 1.00 69.44 248 GLY A N 1
ATOM 1936 C CA . GLY A 1 248 ? -51.674 -12.995 60.137 1.00 69.44 248 GLY A CA 1
ATOM 1937 C C . GLY A 1 248 ? -52.149 -11.578 60.455 1.00 69.44 248 GLY A C 1
ATOM 1938 O O . GLY A 1 248 ? -52.832 -11.331 61.452 1.00 69.44 248 GLY A O 1
ATOM 1939 N N . VAL A 1 249 ? -51.789 -10.640 59.576 1.00 74.31 249 VAL A N 1
ATOM 1940 C CA . VAL A 1 249 ? -52.238 -9.246 59.635 1.00 74.31 249 VAL A CA 1
ATOM 1941 C C . VAL A 1 249 ? -53.289 -8.998 58.563 1.00 74.31 249 VAL A C 1
ATOM 1943 O O . VAL A 1 249 ? -53.140 -9.409 57.410 1.00 74.31 249 VAL A O 1
ATOM 1946 N N . PHE A 1 250 ? -54.356 -8.317 58.962 1.00 76.38 250 PHE A N 1
ATOM 1947 C CA . PHE A 1 250 ? -55.509 -8.012 58.132 1.00 76.38 250 PHE A CA 1
ATOM 1948 C C . PHE A 1 250 ? -55.685 -6.502 58.046 1.00 76.38 250 PHE A C 1
ATOM 1950 O O . PHE A 1 250 ? -55.590 -5.809 59.059 1.00 76.38 250 PHE A O 1
ATOM 1957 N N . MET A 1 251 ? -55.995 -6.014 56.849 1.00 77.88 251 MET A N 1
ATOM 1958 C CA . MET A 1 251 ? -56.577 -4.689 56.668 1.00 77.88 251 MET A CA 1
ATOM 1959 C C . MET A 1 251 ? -58.088 -4.796 56.779 1.00 77.88 251 MET A C 1
ATOM 1961 O O . MET A 1 251 ? -58.706 -5.609 56.088 1.00 77.88 251 MET A O 1
ATOM 1965 N N . GLN A 1 252 ? -58.679 -3.984 57.642 1.00 79.00 252 GLN A N 1
ATOM 1966 C CA . GLN A 1 252 ? -60.112 -3.971 57.878 1.00 79.00 252 GLN A CA 1
ATOM 1967 C C . GLN A 1 252 ? -60.680 -2.570 57.698 1.00 79.00 252 GLN A C 1
ATOM 1969 O O . GLN A 1 252 ? -60.093 -1.578 58.134 1.00 79.00 252 GLN A O 1
ATOM 1974 N N . LEU A 1 253 ? -61.838 -2.521 57.042 1.00 81.50 253 LEU A N 1
ATOM 1975 C CA . LEU A 1 253 ? -62.670 -1.328 56.993 1.00 81.50 253 LEU A CA 1
ATOM 1976 C C . LEU A 1 253 ? -63.507 -1.261 58.267 1.00 81.50 253 LEU A C 1
ATOM 1978 O O . LEU A 1 253 ? -64.157 -2.245 58.641 1.00 81.50 253 LEU A O 1
ATOM 1982 N N . GLU A 1 254 ? -63.504 -0.099 58.914 1.00 78.81 254 GLU A N 1
ATOM 1983 C CA . GLU A 1 254 ? -64.420 0.182 60.012 1.00 78.81 254 GLU A CA 1
ATOM 1984 C C . GLU A 1 254 ? -65.879 0.149 59.530 1.00 78.81 254 GLU A C 1
ATOM 1986 O O . GLU A 1 254 ? -66.200 0.325 58.349 1.00 78.81 254 GLU A O 1
ATOM 1991 N N . LYS A 1 255 ? -66.798 -0.069 60.472 1.00 81.56 255 LYS A N 1
ATOM 1992 C CA . LYS A 1 255 ? -68.232 -0.063 60.182 1.00 81.56 255 LYS A CA 1
ATOM 1993 C C . LYS A 1 255 ? -68.648 1.285 59.585 1.00 81.56 255 LYS A C 1
ATOM 1995 O O . LYS A 1 255 ? -68.403 2.325 60.185 1.00 81.56 255 LYS A O 1
ATOM 2000 N N . GLY A 1 256 ? -69.365 1.240 58.464 1.00 80.00 256 GLY A N 1
ATOM 2001 C CA . GLY A 1 256 ? -69.897 2.429 57.796 1.00 80.00 256 GLY A CA 1
ATOM 2002 C C . GLY A 1 256 ? -68.915 3.146 56.868 1.00 80.00 256 GLY A C 1
ATOM 2003 O O . GLY A 1 256 ? -69.301 4.158 56.293 1.00 80.00 256 GLY A O 1
ATOM 2004 N N . TYR A 1 257 ? -67.697 2.629 56.690 1.00 79.69 257 TYR A N 1
ATOM 2005 C CA . TYR A 1 257 ? -66.736 3.175 55.732 1.00 79.69 257 TYR A CA 1
ATOM 2006 C C . TYR A 1 257 ? -66.872 2.535 54.352 1.00 79.69 257 TYR A C 1
ATOM 2008 O O . TYR A 1 257 ? -67.273 1.375 54.202 1.00 79.69 257 TYR A O 1
ATOM 2016 N N . GLU A 1 258 ? -66.486 3.313 53.349 1.00 78.81 258 GLU A N 1
ATOM 2017 C CA . GLU A 1 258 ? -66.446 2.954 51.940 1.00 78.81 258 GLU A CA 1
ATOM 2018 C C . GLU A 1 258 ? -65.157 3.490 51.308 1.00 78.81 258 GLU A C 1
ATOM 2020 O O . GLU A 1 258 ? -64.643 4.531 51.723 1.00 78.81 258 GLU A O 1
ATOM 2025 N N . VAL A 1 259 ? -64.614 2.772 50.323 1.00 75.56 259 VAL A N 1
ATOM 2026 C CA . VAL A 1 259 ? -63.381 3.166 49.626 1.00 75.56 259 VAL A CA 1
ATOM 2027 C C . VAL A 1 259 ? -63.661 3.338 48.138 1.00 75.56 259 VAL A C 1
ATOM 2029 O O . VAL A 1 259 ? -64.181 2.433 47.481 1.00 75.56 259 VAL A O 1
ATOM 2032 N N . ASP A 1 260 ? -63.292 4.513 47.626 1.00 70.19 260 ASP A N 1
ATOM 2033 C CA . ASP A 1 260 ? -63.428 4.925 46.227 1.00 70.19 260 ASP A CA 1
ATOM 2034 C C . ASP A 1 260 ? -62.071 4.912 45.483 1.00 70.19 260 ASP A C 1
ATOM 2036 O O . ASP A 1 260 ? -61.005 4.814 46.103 1.00 70.19 260 ASP A O 1
ATOM 2040 N N . TYR A 1 261 ? -62.093 5.055 44.152 1.00 63.72 261 TYR A N 1
ATOM 2041 C CA . TYR A 1 261 ? -60.965 4.905 43.214 1.00 63.72 261 TYR A CA 1
ATOM 2042 C C . TYR A 1 261 ? -59.715 5.766 43.495 1.00 63.72 261 TYR A C 1
ATOM 2044 O O . TYR A 1 261 ? -58.715 5.649 42.791 1.00 63.72 261 TYR A O 1
ATOM 2052 N N . ASN A 1 262 ? -59.724 6.658 44.482 1.00 58.44 262 ASN A N 1
ATOM 2053 C CA . ASN A 1 262 ? -58.541 7.439 44.854 1.00 58.44 262 ASN A CA 1
ATOM 2054 C C . ASN A 1 262 ? -57.545 6.649 45.729 1.00 58.44 262 ASN A C 1
ATOM 2056 O O . ASN A 1 262 ? -56.416 7.098 45.922 1.00 58.44 262 ASN A O 1
ATOM 2060 N N . TYR A 1 263 ? -57.918 5.450 46.193 1.00 60.59 263 TYR A N 1
ATOM 2061 C CA . TYR A 1 263 ? -57.112 4.592 47.074 1.00 60.59 263 TYR A CA 1
ATOM 2062 C C . TYR A 1 263 ? -56.806 3.222 46.447 1.00 60.59 263 TYR A C 1
ATOM 2064 O O . TYR A 1 263 ? -56.980 2.168 47.053 1.00 60.59 263 TYR A O 1
ATOM 2072 N N . ASN A 1 264 ? -56.354 3.229 45.192 1.00 69.50 264 ASN A N 1
ATOM 2073 C CA . ASN A 1 264 ? -56.295 2.016 44.373 1.00 69.50 264 ASN A CA 1
ATOM 2074 C C . ASN A 1 264 ? -55.127 1.075 44.648 1.00 69.50 264 ASN A C 1
ATOM 2076 O O . ASN A 1 264 ? -55.131 0.000 44.057 1.00 69.50 264 ASN A O 1
ATOM 2080 N N . ILE A 1 265 ? -54.104 1.461 45.416 1.00 75.25 265 ILE A N 1
ATOM 2081 C CA . ILE A 1 265 ? -52.880 0.662 45.558 1.00 75.25 265 ILE A CA 1
ATOM 2082 C C . ILE A 1 265 ? -52.375 0.716 46.997 1.00 75.25 265 ILE A C 1
ATOM 2084 O O . ILE A 1 265 ? -52.151 1.787 47.553 1.00 75.25 265 ILE A O 1
ATOM 2088 N N . PHE A 1 266 ? -52.128 -0.462 47.552 1.00 77.56 266 PHE A N 1
ATOM 2089 C CA . PHE A 1 266 ? -51.483 -0.692 48.830 1.00 77.56 266 PHE A CA 1
ATOM 2090 C C . PHE A 1 266 ? -50.179 -1.461 48.614 1.00 77.56 266 PHE A C 1
ATOM 2092 O O . PHE A 1 266 ? -50.126 -2.395 47.812 1.00 77.56 266 PHE A O 1
ATOM 2099 N N . SER A 1 267 ? -49.115 -1.072 49.316 1.00 76.94 267 SER A N 1
ATOM 2100 C CA . SER A 1 267 ? -47.805 -1.721 49.203 1.00 76.94 267 SER A CA 1
ATOM 2101 C C . SER A 1 267 ? -47.171 -1.926 50.576 1.00 76.94 267 SER A C 1
ATOM 2103 O O . SER A 1 267 ? -47.262 -1.058 51.441 1.00 76.94 267 SER A O 1
ATOM 2105 N N . GLY A 1 268 ? -46.513 -3.072 50.754 1.00 73.56 268 GLY A N 1
ATOM 2106 C CA . GLY A 1 268 ? -45.697 -3.385 51.928 1.00 73.56 268 GLY A CA 1
ATOM 2107 C C . GLY A 1 268 ? -44.225 -3.550 51.553 1.00 73.56 268 GLY A C 1
ATOM 2108 O O . GLY A 1 268 ? -43.902 -3.976 50.439 1.00 73.56 268 GLY A O 1
ATOM 2109 N N . PHE A 1 269 ? -43.321 -3.229 52.479 1.00 70.56 269 PHE A N 1
ATOM 2110 C CA . PHE A 1 269 ? -41.875 -3.279 52.250 1.00 70.56 269 PHE A CA 1
ATOM 2111 C C . PHE A 1 269 ? -41.199 -4.432 53.000 1.00 70.56 269 PHE A C 1
ATOM 2113 O O . PHE A 1 269 ? -41.563 -4.787 54.117 1.00 70.56 269 PHE A O 1
ATOM 2120 N N . LEU A 1 270 ? -40.165 -4.999 52.380 1.00 66.81 270 LEU A N 1
ATOM 2121 C CA . LEU A 1 270 ? -39.196 -5.882 53.009 1.00 66.81 270 LEU A CA 1
ATOM 2122 C C . LEU A 1 270 ? -38.127 -5.006 53.689 1.00 66.81 270 LEU A C 1
ATOM 2124 O O . LEU A 1 270 ? -37.382 -4.311 52.998 1.00 66.81 270 LEU A O 1
ATOM 2128 N N . LEU A 1 271 ? -38.026 -5.035 55.023 1.00 62.47 271 LEU A N 1
ATOM 2129 C CA . LEU A 1 271 ? -36.993 -4.287 55.767 1.00 62.47 271 LEU A CA 1
ATOM 2130 C C . LEU A 1 271 ? -35.625 -4.978 55.847 1.00 62.47 271 LEU A C 1
ATOM 2132 O O . LEU A 1 271 ? -34.672 -4.387 56.348 1.00 62.47 271 LEU A O 1
ATOM 2136 N N . PHE A 1 272 ? -35.516 -6.212 55.361 1.00 55.66 272 PHE A N 1
ATOM 2137 C CA . PHE A 1 272 ? -34.260 -6.956 55.362 1.00 55.66 272 PHE A CA 1
ATOM 2138 C C . PHE A 1 272 ? -33.700 -7.059 53.940 1.00 55.66 272 PHE A C 1
ATOM 2140 O O . PHE A 1 272 ? -34.473 -7.304 53.006 1.00 55.66 272 PHE A O 1
ATOM 2147 N N . PRO A 1 273 ? -32.377 -6.908 53.750 1.00 51.69 273 PRO A N 1
ATOM 2148 C CA . PRO A 1 273 ? -31.758 -7.238 52.478 1.00 51.69 273 PRO A CA 1
ATOM 2149 C C . PRO A 1 273 ? -31.881 -8.754 52.258 1.00 51.69 273 PRO A C 1
ATOM 2151 O O . PRO A 1 273 ? -31.344 -9.541 53.034 1.00 51.69 273 PRO A O 1
ATOM 2154 N N . MET A 1 274 ? -32.638 -9.150 51.228 1.00 50.44 274 MET A N 1
ATOM 2155 C CA . MET A 1 274 ? -32.513 -10.476 50.599 1.00 50.44 274 MET A CA 1
ATOM 2156 C C . MET A 1 274 ? -31.215 -10.557 49.819 1.00 50.44 274 MET A C 1
ATOM 2158 O O . MET A 1 274 ? -31.009 -9.601 49.023 1.00 50.44 274 MET A O 1
#

Radius of gyration: 70.78 Å; chains: 1; bounding box: 145×58×174 Å

Organism: Salmo trutta (NCBI:txid8032)

Secondary structure (DSSP, 8-state):
--SHHHHHHHHHSSS--------------------------------------------------HHHHHHHHHHHHHHHHHHHHHHHHHHHHHHHHHHHHHHHHHHHHHHHHHHHHHHHHHHHHHHHHHHHHHHHHHHHHHHHHHHHHHHHHHHHHHHHHHHHHHHHHHHHHHHHHHHHHHHHSPEEEEEEE--SS-B---SS-EE----EEEEEGGG-B-TTT-EE---S-B---TTEEEEEETTEEEEEEPTT--B-TT--EEEEEE-S--

InterPro domains:
  IPR001073 C1q domain [SM00110] (181-274)
  IPR008983 Tumour necrosis factor-like domain superfamily [G3DSA:2.60.120.40] (173-230)
  IPR008983 Tumour necrosis factor-like domain superfamily [SSF49842] (186-273)

Sequence (274 aa):
MKGAVALLVLLFCLSGTWTQGGSGLRENDITQQGHSTGRESTVSEVQRERRGTEATVTTDERTPTEHDLLTDVKELRDMVYKLGTMVVEQREKLRNTEARVAASEDQVMDLRVEQRITTQEVEKLEKDKTALGARLTASESQGEELKRMQEINFSLQAAKLPAMGTRVTASEREVEELKRENANRPKVAFSAGLTSGFVGPFNTETTLVYTRVITNIGQAYSPTTGQHQMMYNFDYRADLILRCISNGVFMQLEKGYEVDYNYNIFSGFLLFPM

Foldseek 3Di:
DPVVVVVVVVVVVPPDDDDDDDDDDDDDDDDDDDDDDDDDDDDDDPDDDDDDDDDDDDDDDDDDDPPVVVVVVVVVVVVVVVVVVVVVVVVVVVVVVVVVVVVVVVVVVVVVVVVVVVVVVVVVVVVVVVVVVVVVVVVVVVVVVVVVVVVVVVVVVVVVVVVVVVVVVVVVVVVVVVVVVVLQDWDWQWKFWADDDKDDDAQAKDFDAGCGTPHHHPVQADNVHQFGADADDWDDDDQWDWDDDPVGITTIGDHRDMDHPVGTMTIDTHNDRD